Protein AF-A0A2S6CKB8-F1 (afdb_monomer)

Foldseek 3Di:
DPQDALCVVVDDDDADDDDDDQPLFQDPPDPLSLLLDDDDPSNVVVLCVQQVKDKDWDAPVNCVSQVHDLVFFAADDVVVVDDPRTGIKIFPLNNQSNVLVVCVVCVQVCCCQPCCVPDNNDDDPSVSSVVSSVSSVSNVVSVNVPGSHIWTWGDDPPDPDTHTDSDGDDDDDPVVVVVVVVVVVCVVPVVVVVVVVPPDDDVVDPDDDDDDPPGPAAFLVQADDWDPDPVTDDDDDDDDPPQNPGGHHDDPPDPPDDPDDDPDDD

Structure (mmCIF, N/CA/C/O backbone):
data_AF-A0A2S6CKB8-F1
#
_entry.id   AF-A0A2S6CKB8-F1
#
loop_
_atom_site.group_PDB
_atom_site.id
_atom_site.type_symbol
_atom_site.label_atom_id
_atom_site.label_alt_id
_atom_site.label_comp_id
_atom_site.label_asym_id
_atom_site.label_entity_id
_atom_site.label_seq_id
_atom_site.pdbx_PDB_ins_code
_atom_site.Cartn_x
_atom_site.Cartn_y
_atom_site.Cartn_z
_atom_site.occupancy
_atom_site.B_iso_or_equiv
_atom_site.auth_seq_id
_atom_site.auth_comp_id
_atom_site.auth_asym_id
_atom_site.auth_atom_id
_atom_site.pdbx_PDB_model_num
ATOM 1 N N . MET A 1 1 ? -20.235 15.621 6.128 1.00 38.00 1 MET A N 1
ATOM 2 C CA . MET A 1 1 ? -19.257 15.574 7.239 1.00 38.00 1 MET A CA 1
ATOM 3 C C . MET A 1 1 ? -17.945 15.060 6.680 1.00 38.00 1 MET A C 1
ATOM 5 O O . MET A 1 1 ? -17.973 14.051 5.987 1.00 38.00 1 MET A O 1
ATOM 9 N N . THR A 1 2 ? -16.828 15.743 6.917 1.00 42.50 2 THR A N 1
ATOM 10 C CA . THR A 1 2 ? -15.494 15.245 6.544 1.00 42.50 2 THR A CA 1
ATOM 11 C C . THR A 1 2 ? -15.165 14.047 7.427 1.00 42.50 2 THR A C 1
ATOM 13 O O . THR A 1 2 ? -15.157 14.175 8.650 1.00 42.50 2 THR A O 1
ATOM 16 N N . LYS A 1 3 ? -14.942 12.876 6.829 1.00 51.91 3 LYS A N 1
ATOM 17 C CA . LYS A 1 3 ? -14.621 11.663 7.581 1.00 51.91 3 LYS A CA 1
ATOM 18 C C . LYS A 1 3 ? -13.168 11.745 8.056 1.00 51.91 3 LYS A C 1
ATOM 20 O O . LYS A 1 3 ? -12.251 11.665 7.248 1.00 51.91 3 LYS A O 1
ATOM 25 N N . THR A 1 4 ? -12.958 11.952 9.353 1.00 61.62 4 THR A N 1
ATOM 26 C CA . THR A 1 4 ? -11.628 11.913 9.970 1.00 61.62 4 THR A CA 1
ATOM 27 C C . THR A 1 4 ? -11.276 10.485 10.360 1.00 61.62 4 THR A C 1
ATOM 29 O O . THR A 1 4 ? -11.934 9.885 11.215 1.00 61.62 4 THR A O 1
ATOM 32 N N . ALA A 1 5 ? -10.214 9.960 9.745 1.00 72.12 5 ALA A N 1
ATOM 33 C CA . ALA A 1 5 ? -9.604 8.692 10.116 1.00 72.12 5 ALA A CA 1
ATOM 34 C C . ALA A 1 5 ? -9.328 8.671 11.638 1.00 72.12 5 ALA A C 1
ATOM 36 O O . ALA A 1 5 ? -8.708 9.611 12.141 1.00 72.12 5 ALA A O 1
ATOM 37 N N . PRO A 1 6 ? -9.777 7.659 12.411 1.00 74.94 6 PRO A N 1
ATOM 38 C CA . PRO A 1 6 ? -9.788 7.754 13.875 1.00 74.94 6 PRO A CA 1
ATOM 39 C C . PRO A 1 6 ? -8.428 7.996 14.544 1.00 74.94 6 PRO A C 1
ATOM 41 O O . PRO A 1 6 ? -8.391 8.492 15.670 1.00 74.94 6 PRO A O 1
ATOM 44 N N . LEU A 1 7 ? -7.328 7.663 13.863 1.00 78.06 7 LEU A N 1
ATOM 45 C CA . LEU A 1 7 ? -5.955 7.884 14.320 1.00 78.06 7 LEU A CA 1
ATOM 46 C C . LEU A 1 7 ? -5.436 9.306 14.103 1.00 78.06 7 LEU A C 1
ATOM 48 O O . LEU A 1 7 ? -4.566 9.727 14.861 1.00 78.06 7 LEU A O 1
ATOM 52 N N . SER A 1 8 ? -5.961 10.072 13.139 1.00 72.12 8 SER A N 1
ATOM 53 C CA . SER A 1 8 ? -5.430 11.410 12.821 1.00 72.12 8 SER A CA 1
ATOM 54 C C . SER A 1 8 ? -5.591 12.418 13.969 1.00 72.12 8 SER A C 1
ATOM 56 O O . SER A 1 8 ? -5.048 13.514 13.907 1.00 72.12 8 SER A O 1
ATOM 58 N N . THR A 1 9 ? -6.353 12.059 15.008 1.00 73.50 9 THR A N 1
ATOM 59 C CA . THR A 1 9 ? -6.552 12.826 16.247 1.00 73.50 9 THR A CA 1
ATOM 60 C C . THR A 1 9 ? -5.919 12.168 17.482 1.00 73.50 9 THR A C 1
ATOM 62 O O . THR A 1 9 ? -6.131 12.651 18.590 1.00 73.50 9 THR A O 1
ATOM 65 N N . LYS A 1 10 ? -5.218 11.035 17.330 1.00 74.94 10 LYS A N 1
ATOM 66 C CA . LYS A 1 10 ? -4.649 10.234 18.436 1.00 74.94 10 LYS A CA 1
ATOM 67 C C . LYS A 1 10 ? -3.123 10.152 18.435 1.00 74.94 10 LYS A C 1
ATOM 69 O O . LYS A 1 10 ? -2.548 9.830 19.468 1.00 74.94 10 LYS A O 1
ATOM 74 N N . ILE A 1 11 ? -2.484 10.405 17.296 1.00 83.31 11 ILE A N 1
ATOM 75 C CA . ILE A 1 11 ? -1.028 10.355 17.132 1.00 83.31 11 ILE A CA 1
ATOM 76 C C . ILE A 1 11 ? -0.516 11.656 16.507 1.00 83.31 11 ILE A C 1
ATOM 78 O O . ILE A 1 11 ? -1.116 12.176 15.568 1.00 83.31 11 ILE A O 1
ATOM 82 N N . ASP A 1 12 ? 0.601 12.169 17.030 1.00 85.81 12 ASP A N 1
ATOM 83 C CA . ASP A 1 12 ? 1.328 13.315 16.467 1.00 85.81 12 ASP A CA 1
ATOM 84 C C . ASP A 1 12 ? 2.077 12.873 15.198 1.00 85.81 12 ASP A C 1
ATOM 86 O O . ASP A 1 12 ? 3.206 12.379 15.247 1.00 85.81 12 ASP A O 1
ATOM 90 N N . LEU A 1 13 ? 1.398 12.963 14.053 1.00 87.31 13 LEU A N 1
ATOM 91 C CA . LEU A 1 13 ? 1.947 12.564 12.761 1.00 87.31 13 LEU A CA 1
ATOM 92 C C . LEU A 1 13 ? 2.890 13.632 12.210 1.00 87.31 13 LEU A C 1
ATOM 94 O O . LEU A 1 13 ? 2.475 14.729 11.835 1.00 87.31 13 LEU A O 1
ATOM 98 N N . ARG A 1 14 ? 4.167 13.266 12.093 1.00 89.31 14 ARG A N 1
ATOM 99 C CA . ARG A 1 14 ? 5.202 14.095 11.472 1.00 89.31 14 ARG A CA 1
ATOM 100 C C . ARG A 1 14 ? 5.321 13.769 9.990 1.00 89.31 14 ARG A C 1
ATOM 102 O O . ARG A 1 14 ? 5.647 12.642 9.623 1.00 89.31 14 ARG A O 1
ATOM 109 N N . TYR A 1 15 ? 5.109 14.776 9.154 1.00 88.12 15 TYR A N 1
ATOM 110 C CA . TYR A 1 15 ? 5.240 14.677 7.704 1.00 88.12 15 TYR A CA 1
ATOM 111 C C . TYR A 1 15 ? 6.629 15.154 7.282 1.00 88.12 15 TYR A C 1
ATOM 113 O O . TYR A 1 15 ? 7.071 16.223 7.698 1.00 88.12 15 TYR A O 1
ATOM 121 N N . ASN A 1 16 ? 7.309 14.370 6.447 1.00 88.25 16 ASN A N 1
ATOM 122 C CA . ASN A 1 16 ? 8.622 14.705 5.904 1.00 88.25 16 ASN A CA 1
ATOM 123 C C . ASN A 1 16 ? 8.577 14.616 4.379 1.00 88.25 16 ASN A C 1
ATOM 125 O O . ASN A 1 16 ? 8.130 13.608 3.832 1.00 88.25 16 ASN A O 1
ATOM 129 N N . THR A 1 17 ? 9.094 15.630 3.689 1.00 90.50 17 THR A N 1
ATOM 130 C CA . THR A 1 17 ? 9.326 15.543 2.244 1.00 90.50 17 THR A CA 1
ATOM 131 C C . THR A 1 17 ? 10.526 14.637 1.993 1.00 90.50 17 THR A C 1
ATOM 133 O O . THR A 1 17 ? 11.639 14.964 2.403 1.00 90.50 17 THR A O 1
ATOM 136 N N . ARG A 1 18 ? 10.318 13.516 1.297 1.00 85.06 18 ARG A N 1
ATOM 137 C CA . ARG A 1 18 ? 11.395 12.621 0.849 1.00 85.06 18 ARG A CA 1
ATOM 138 C C . ARG A 1 18 ? 11.429 12.532 -0.671 1.00 85.06 18 ARG A C 1
ATOM 140 O O . ARG A 1 18 ? 10.385 12.579 -1.316 1.00 85.06 18 ARG A O 1
ATOM 147 N N . LYS A 1 19 ? 12.625 12.370 -1.238 1.00 84.31 19 LYS A N 1
ATOM 148 C CA . LYS A 1 19 ? 12.760 11.889 -2.617 1.00 84.31 19 LYS A CA 1
ATOM 149 C C . LYS A 1 19 ? 12.455 10.393 -2.625 1.00 84.31 19 LYS A C 1
ATOM 151 O O . LYS A 1 19 ? 12.892 9.679 -1.727 1.00 84.31 19 LYS A O 1
ATOM 156 N N . ILE A 1 20 ? 11.687 9.961 -3.615 1.00 82.19 20 ILE A N 1
ATOM 157 C CA . ILE A 1 20 ? 11.381 8.555 -3.871 1.00 82.19 20 ILE A CA 1
ATOM 158 C C . ILE A 1 20 ? 12.341 8.121 -4.981 1.00 82.19 20 ILE A C 1
ATOM 160 O O . ILE A 1 20 ? 12.301 8.683 -6.076 1.00 82.19 20 ILE A O 1
ATOM 164 N N . TYR A 1 21 ? 13.240 7.188 -4.679 1.00 78.25 21 TYR A N 1
ATOM 165 C CA . TYR A 1 21 ? 14.246 6.697 -5.621 1.00 78.25 21 TYR A CA 1
ATOM 166 C C . TYR A 1 21 ? 13.715 5.431 -6.292 1.00 78.25 21 TYR A C 1
ATOM 168 O O . TYR A 1 21 ? 13.465 4.435 -5.618 1.00 78.25 21 TYR A O 1
ATOM 176 N N . LEU A 1 22 ? 13.485 5.503 -7.606 1.00 70.81 22 LEU A N 1
ATOM 177 C CA . LEU A 1 22 ? 12.745 4.491 -8.379 1.00 70.81 22 LEU A CA 1
ATOM 178 C C . LEU A 1 22 ? 13.541 3.932 -9.565 1.00 70.81 22 LEU A C 1
ATOM 180 O O . LEU A 1 22 ? 12.965 3.369 -10.492 1.00 70.81 22 LEU A O 1
ATOM 184 N N . GLU A 1 23 ? 14.864 4.091 -9.544 1.00 73.38 23 GLU A N 1
ATOM 185 C CA . GLU A 1 23 ? 15.737 3.530 -10.574 1.00 73.38 23 GLU A CA 1
ATOM 186 C C . GLU A 1 23 ? 15.551 2.006 -10.658 1.00 73.38 23 GLU A C 1
ATOM 188 O O . GLU A 1 23 ? 15.561 1.304 -9.640 1.00 73.38 23 GLU A O 1
ATOM 193 N N . THR A 1 24 ? 15.398 1.490 -11.882 1.00 66.31 24 THR A N 1
ATOM 194 C CA . THR A 1 24 ? 15.175 0.058 -12.155 1.00 66.31 24 THR A CA 1
ATOM 195 C C . THR A 1 24 ? 16.291 -0.828 -11.600 1.00 66.31 24 THR A C 1
ATOM 197 O O . THR A 1 24 ? 16.038 -1.963 -11.203 1.00 66.31 24 THR A O 1
ATOM 200 N N . LEU A 1 25 ? 17.521 -0.310 -11.561 1.00 66.50 25 LEU A N 1
ATOM 201 C CA . LEU A 1 25 ? 18.682 -0.992 -11.001 1.00 66.50 25 LEU A CA 1
ATOM 202 C C . LEU A 1 25 ? 18.933 -0.475 -9.582 1.00 66.50 25 LEU A C 1
ATOM 204 O O . LEU A 1 25 ? 19.134 0.720 -9.361 1.00 66.50 25 LEU A O 1
ATOM 208 N N . ALA A 1 26 ? 18.900 -1.386 -8.611 1.00 64.06 26 ALA A N 1
ATOM 209 C CA . ALA A 1 26 ? 19.064 -1.050 -7.205 1.00 64.06 26 ALA A CA 1
ATOM 210 C C . ALA A 1 26 ? 20.535 -0.726 -6.883 1.00 64.06 26 ALA A C 1
ATOM 212 O O . ALA A 1 26 ? 21.420 -1.557 -7.072 1.00 64.06 26 ALA A O 1
ATOM 213 N N . ASN A 1 27 ? 20.785 0.475 -6.360 1.00 69.44 27 ASN A N 1
ATOM 214 C CA . ASN A 1 27 ? 22.106 0.943 -5.933 1.00 69.44 27 ASN A CA 1
ATOM 215 C C . ASN A 1 27 ? 22.229 0.815 -4.404 1.00 69.44 27 ASN A C 1
ATOM 217 O O . ASN A 1 27 ? 21.308 1.192 -3.684 1.00 69.44 27 ASN A O 1
ATOM 221 N N . LYS A 1 28 ? 23.367 0.329 -3.889 1.00 73.69 28 LYS A N 1
ATOM 222 C CA . LYS A 1 28 ? 23.610 0.146 -2.439 1.00 73.69 28 LYS A CA 1
ATOM 223 C C . LYS A 1 28 ? 23.577 1.441 -1.616 1.00 73.69 28 LYS A C 1
ATOM 225 O O . LYS A 1 28 ? 23.408 1.387 -0.404 1.00 73.69 28 LYS A O 1
ATOM 230 N N . SER A 1 29 ? 23.757 2.585 -2.270 1.00 75.31 29 SER A N 1
ATOM 231 C CA . SER A 1 29 ? 23.668 3.933 -1.690 1.00 75.31 29 SER A CA 1
ATOM 232 C C . SER A 1 29 ? 22.222 4.384 -1.453 1.00 75.31 29 SER A C 1
ATOM 234 O O . SER A 1 29 ? 21.996 5.421 -0.832 1.00 75.31 29 SER A O 1
ATOM 236 N N . ASP A 1 30 ? 21.244 3.645 -1.976 1.00 79.81 30 ASP A N 1
ATOM 237 C CA . ASP A 1 30 ? 19.827 3.922 -1.793 1.00 79.81 30 ASP A CA 1
ATOM 238 C C . ASP A 1 30 ? 19.355 3.416 -0.413 1.00 79.81 30 ASP A C 1
ATOM 240 O O . ASP A 1 30 ? 19.537 2.233 -0.106 1.00 79.81 30 ASP A O 1
ATOM 244 N N . PRO A 1 31 ? 18.730 4.262 0.429 1.00 82.75 31 PRO A N 1
ATOM 245 C CA . PRO A 1 31 ? 18.267 3.853 1.758 1.00 82.75 31 PRO A CA 1
ATOM 246 C C . PRO A 1 31 ? 17.215 2.734 1.725 1.00 82.75 31 PRO A C 1
ATOM 248 O O . PRO A 1 31 ? 17.062 2.010 2.708 1.00 82.75 31 PRO A O 1
ATOM 251 N N . ASP A 1 32 ? 16.502 2.572 0.610 1.00 87.62 32 ASP A N 1
ATOM 252 C CA . ASP A 1 32 ? 15.470 1.558 0.409 1.00 87.62 32 ASP A CA 1
ATOM 253 C C . ASP A 1 32 ? 16.007 0.311 -0.357 1.00 87.62 32 ASP A C 1
ATOM 255 O O . ASP A 1 32 ? 15.246 -0.605 -0.671 1.00 87.62 32 ASP A O 1
ATOM 259 N N . TYR A 1 33 ? 17.329 0.204 -0.605 1.00 85.75 33 TYR A N 1
ATOM 260 C CA . TYR A 1 33 ? 17.987 -0.920 -1.312 1.00 85.75 33 TYR A CA 1
ATOM 261 C C . TYR A 1 33 ? 17.611 -2.318 -0.785 1.00 85.75 33 TYR A C 1
ATOM 263 O O . TYR A 1 33 ? 17.416 -3.242 -1.575 1.00 85.75 33 TYR A O 1
ATOM 271 N N . ILE A 1 34 ? 17.459 -2.475 0.537 1.00 90.50 34 ILE A N 1
ATOM 272 C CA . ILE A 1 34 ? 17.097 -3.748 1.192 1.00 90.50 34 ILE A CA 1
ATOM 273 C C . ILE A 1 34 ? 15.796 -4.354 0.635 1.00 90.50 34 ILE A C 1
ATOM 275 O O . ILE A 1 34 ? 15.697 -5.570 0.525 1.00 90.50 34 ILE A O 1
ATOM 279 N N . TYR A 1 35 ? 14.830 -3.534 0.208 1.00 90.75 35 TYR A N 1
ATOM 280 C CA . TYR A 1 35 ? 13.534 -4.000 -0.305 1.00 90.75 35 TYR A CA 1
ATOM 281 C C . TYR A 1 35 ? 13.567 -4.422 -1.784 1.00 90.75 35 TYR A C 1
ATOM 283 O O . TYR A 1 35 ? 12.589 -4.992 -2.266 1.00 90.75 35 TYR A O 1
ATOM 291 N N . ARG A 1 36 ? 14.686 -4.176 -2.487 1.00 84.44 36 ARG A N 1
ATOM 292 C CA . ARG A 1 36 ? 14.926 -4.560 -3.893 1.00 84.44 36 ARG A CA 1
ATOM 293 C C . ARG A 1 36 ? 15.984 -5.664 -4.062 1.00 84.44 36 ARG A C 1
ATOM 295 O O . ARG A 1 36 ? 16.340 -5.997 -5.191 1.00 84.44 36 ARG A O 1
ATOM 302 N N . LYS A 1 37 ? 16.496 -6.224 -2.960 1.00 82.88 37 LYS A N 1
ATOM 303 C CA . LYS A 1 37 ? 17.309 -7.452 -2.965 1.00 82.88 37 LYS A CA 1
ATOM 304 C C . LYS A 1 37 ? 16.425 -8.675 -3.256 1.00 82.88 37 LYS A C 1
ATOM 306 O O . LYS A 1 37 ? 15.238 -8.681 -2.932 1.00 82.88 37 LYS A O 1
ATOM 311 N N . SER A 1 38 ? 17.039 -9.732 -3.785 1.00 78.19 38 SER A N 1
ATOM 312 C CA . SER A 1 38 ? 16.445 -11.070 -3.799 1.00 78.19 38 SER A CA 1
ATOM 313 C C . SER A 1 38 ? 16.176 -11.573 -2.375 1.00 78.19 38 SER A C 1
ATOM 315 O O . SER A 1 38 ? 16.786 -11.117 -1.407 1.00 78.19 38 SER A O 1
ATOM 317 N N . ASN A 1 39 ? 15.227 -12.500 -2.238 1.00 78.62 39 ASN A N 1
ATOM 318 C CA . ASN A 1 39 ? 14.734 -12.947 -0.936 1.00 78.62 39 ASN A CA 1
ATOM 319 C C . ASN A 1 39 ? 15.830 -13.638 -0.096 1.00 78.62 39 ASN A C 1
ATOM 321 O O . ASN A 1 39 ? 16.264 -14.741 -0.424 1.00 78.62 39 ASN A O 1
ATOM 325 N N . ASP A 1 40 ? 16.189 -13.030 1.035 1.00 87.75 40 ASP A N 1
ATOM 326 C CA . ASP A 1 40 ? 16.995 -13.623 2.107 1.00 87.75 40 ASP A CA 1
ATOM 327 C C . ASP A 1 40 ? 16.389 -13.315 3.495 1.00 87.75 40 ASP A C 1
ATOM 329 O O . ASP A 1 40 ? 15.322 -12.703 3.603 1.00 87.75 40 ASP A O 1
ATOM 333 N N . GLU A 1 41 ? 17.041 -13.766 4.571 1.00 93.19 41 GLU A N 1
ATOM 334 C CA . GLU A 1 41 ? 16.557 -13.580 5.947 1.00 93.19 41 GLU A CA 1
ATOM 335 C C . GLU A 1 41 ? 16.526 -12.099 6.384 1.00 93.19 41 GLU A C 1
ATOM 337 O O . GLU A 1 41 ? 15.649 -11.699 7.154 1.00 93.19 41 GLU A O 1
ATOM 342 N N . GLU A 1 42 ? 17.440 -11.260 5.885 1.00 93.56 42 GLU A N 1
ATOM 343 C CA . GLU A 1 42 ? 17.453 -9.821 6.180 1.00 93.56 42 GLU A CA 1
ATOM 344 C C . GLU A 1 42 ? 16.294 -9.115 5.472 1.00 93.56 42 GLU A C 1
ATOM 346 O O . GLU A 1 42 ? 15.597 -8.299 6.077 1.00 93.56 42 GLU A O 1
ATOM 351 N N . VAL A 1 43 ? 16.059 -9.464 4.202 1.00 92.25 43 VAL A N 1
ATOM 352 C CA . VAL A 1 43 ? 14.939 -8.957 3.397 1.00 92.25 43 VAL A CA 1
ATOM 353 C C . VAL A 1 43 ? 13.609 -9.364 4.027 1.00 92.25 43 VAL A C 1
ATOM 355 O O . VAL A 1 43 ? 12.726 -8.522 4.178 1.00 92.25 43 VAL A O 1
ATOM 358 N N . ALA A 1 44 ? 13.472 -10.620 4.463 1.00 93.56 44 ALA A N 1
ATOM 359 C CA . ALA A 1 44 ? 12.273 -11.099 5.148 1.00 93.56 44 ALA A CA 1
ATOM 360 C C . ALA A 1 44 ? 11.981 -10.299 6.431 1.00 93.56 44 ALA A C 1
ATOM 362 O O . ALA A 1 44 ? 10.863 -9.815 6.599 1.00 93.56 44 ALA A O 1
ATOM 363 N N . LYS A 1 45 ? 12.989 -10.074 7.287 1.00 95.94 45 LYS A N 1
ATOM 364 C CA . LYS A 1 45 ? 12.854 -9.263 8.514 1.00 95.94 45 LYS A CA 1
ATOM 365 C C . LYS A 1 45 ? 12.545 -7.791 8.227 1.00 95.94 45 LYS A C 1
ATOM 367 O O . LYS A 1 45 ? 11.765 -7.172 8.952 1.00 95.94 45 LYS A O 1
ATOM 372 N N . ALA A 1 46 ? 13.136 -7.218 7.176 1.00 95.75 46 ALA A N 1
ATOM 373 C CA . ALA A 1 46 ? 12.853 -5.847 6.757 1.00 95.75 46 ALA A CA 1
ATOM 374 C C . ALA A 1 46 ? 11.388 -5.689 6.317 1.00 95.75 46 ALA A C 1
ATOM 376 O O . ALA A 1 46 ? 10.722 -4.737 6.727 1.00 95.75 46 ALA A O 1
ATOM 377 N N . TRP A 1 47 ? 10.864 -6.643 5.543 1.00 96.00 47 TRP A N 1
ATOM 378 C CA . TRP A 1 47 ? 9.454 -6.670 5.159 1.00 96.00 47 TRP A CA 1
ATOM 379 C C . TRP A 1 47 ? 8.526 -6.915 6.354 1.00 96.00 47 TRP A C 1
ATOM 381 O O . TRP A 1 47 ? 7.597 -6.132 6.542 1.00 96.00 47 TRP A O 1
ATOM 391 N N . GLU A 1 48 ? 8.809 -7.903 7.211 1.00 95.56 48 GLU A N 1
ATOM 392 C CA . GLU A 1 48 ? 8.041 -8.193 8.438 1.00 95.56 48 GLU A CA 1
ATOM 393 C C . GLU A 1 48 ? 7.883 -6.945 9.323 1.00 95.56 48 GLU A C 1
ATOM 395 O O . GLU A 1 48 ? 6.790 -6.643 9.810 1.00 95.56 48 GLU A O 1
ATOM 400 N N . ARG A 1 49 ? 8.957 -6.157 9.474 1.00 96.00 49 ARG A N 1
ATOM 401 C CA . ARG A 1 49 ? 8.950 -4.914 10.259 1.00 96.00 49 ARG A CA 1
ATOM 402 C C . ARG A 1 49 ? 7.953 -3.869 9.744 1.00 96.00 49 ARG A C 1
ATOM 404 O O . ARG A 1 49 ? 7.500 -3.044 10.546 1.00 96.00 49 ARG A O 1
ATOM 411 N N . LEU A 1 50 ? 7.648 -3.875 8.446 1.00 96.00 50 LEU A N 1
ATOM 412 C CA . LEU A 1 50 ? 6.685 -2.978 7.798 1.00 96.00 50 LEU A CA 1
ATOM 413 C C . LEU A 1 50 ? 5.278 -3.580 7.686 1.00 96.00 50 LEU A C 1
ATOM 415 O O . LEU A 1 50 ? 4.309 -2.826 7.610 1.00 96.00 50 LEU A O 1
ATOM 419 N N . SER A 1 51 ? 5.172 -4.908 7.637 1.00 96.12 51 SER A N 1
ATOM 420 C CA . SER A 1 51 ? 3.956 -5.628 7.254 1.00 96.12 51 SER A CA 1
ATOM 421 C C . SER A 1 51 ? 3.217 -6.298 8.414 1.00 96.12 51 SER A C 1
ATOM 423 O O . SER A 1 51 ? 2.040 -6.608 8.262 1.00 96.12 51 SER A O 1
ATOM 425 N N . SER A 1 52 ? 3.852 -6.519 9.569 1.00 94.88 52 SER A N 1
ATOM 426 C CA . SER A 1 52 ? 3.225 -7.201 10.710 1.00 94.88 52 SER A CA 1
ATOM 427 C C . SER A 1 52 ? 2.187 -6.303 11.419 1.00 94.88 52 SER A C 1
ATOM 429 O O . SER A 1 52 ? 2.562 -5.280 12.006 1.00 94.88 52 SER A O 1
ATOM 431 N N . PRO A 1 53 ? 0.874 -6.624 11.371 1.00 90.50 53 PRO A N 1
ATOM 432 C CA . PRO A 1 53 ? -0.171 -5.751 11.894 1.00 90.50 53 PRO A CA 1
ATOM 433 C C . PRO A 1 53 ? -0.343 -5.902 13.409 1.00 90.50 53 PR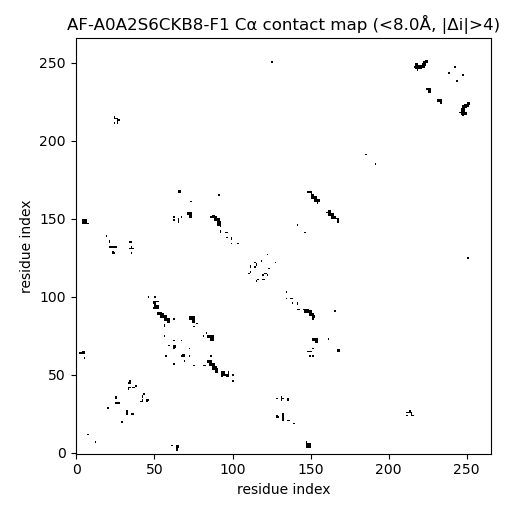O A C 1
ATOM 435 O O . PRO A 1 53 ? -0.594 -6.987 13.927 1.00 90.50 53 PRO A O 1
ATOM 438 N N . ALA A 1 54 ? -0.302 -4.778 14.124 1.00 93.12 54 ALA A N 1
ATOM 439 C CA . ALA A 1 54 ? -0.695 -4.720 15.528 1.00 93.12 54 ALA A CA 1
ATOM 440 C C . ALA A 1 54 ? -2.219 -4.559 15.689 1.00 93.12 54 ALA A C 1
ATOM 442 O O . ALA A 1 54 ? -2.883 -3.907 14.875 1.00 93.12 54 ALA A O 1
ATOM 443 N N . VAL A 1 55 ? -2.752 -5.085 16.794 1.00 94.69 55 VAL A N 1
ATOM 444 C CA . VAL A 1 55 ? -4.091 -4.763 17.313 1.00 94.69 55 VAL A CA 1
ATOM 445 C C . VAL A 1 55 ? -3.984 -3.766 18.467 1.00 94.69 55 VAL A C 1
ATOM 447 O O . VAL A 1 55 ? -3.041 -3.822 19.257 1.00 94.69 55 VAL A O 1
ATOM 450 N N . PHE A 1 56 ? -4.947 -2.856 18.582 1.00 95.06 56 PHE A N 1
ATOM 451 C CA . PHE A 1 56 ? -4.992 -1.841 19.640 1.00 95.06 56 PHE A CA 1
ATOM 452 C C . PHE A 1 56 ? -6.438 -1.501 20.043 1.00 95.06 56 PHE A C 1
ATOM 454 O O . PHE A 1 56 ? -7.364 -1.721 19.252 1.00 95.06 56 PHE A O 1
ATOM 461 N N . PRO A 1 57 ? -6.661 -0.956 21.257 1.00 95.88 57 PRO A N 1
ATOM 462 C CA . PRO A 1 57 ? -7.991 -0.574 21.705 1.00 95.88 57 PRO A CA 1
ATOM 463 C C . PRO A 1 57 ? -8.501 0.651 20.950 1.00 95.88 57 PRO A C 1
ATOM 465 O O . PRO A 1 57 ? -7.835 1.690 20.862 1.00 95.88 57 PRO A O 1
ATOM 468 N N . ILE A 1 58 ? -9.738 0.562 20.474 1.00 94.81 58 ILE A N 1
ATOM 469 C CA . ILE A 1 58 ? -10.486 1.698 19.939 1.00 94.81 58 ILE A CA 1
ATOM 470 C C . ILE A 1 58 ? -11.817 1.864 20.669 1.00 94.81 58 ILE A C 1
ATOM 472 O O . ILE A 1 58 ? -12.443 0.898 21.089 1.00 94.81 58 ILE A O 1
ATOM 476 N N . SER A 1 59 ? -12.265 3.103 20.825 1.00 94.94 59 SER A N 1
ATOM 477 C CA . SER A 1 59 ? -13.548 3.415 21.451 1.00 94.94 59 SER A CA 1
ATOM 478 C C . SER A 1 59 ? -14.714 3.137 20.502 1.00 94.94 59 SER A C 1
ATOM 480 O O . SER A 1 59 ? -14.569 3.182 19.278 1.00 94.94 59 SER A O 1
ATOM 482 N N . ARG A 1 60 ? -15.920 3.007 21.063 1.00 95.25 60 ARG A N 1
ATOM 483 C CA . ARG A 1 60 ? -17.186 3.027 20.307 1.00 95.25 60 ARG A CA 1
ATOM 484 C C . ARG A 1 60 ? -17.269 4.185 19.297 1.00 95.25 60 ARG A C 1
ATOM 486 O O . ARG A 1 60 ? -17.806 4.008 18.208 1.00 95.25 60 ARG A O 1
ATOM 493 N N . SER A 1 61 ? -16.720 5.357 19.636 1.00 92.75 61 SER A N 1
ATOM 494 C CA . SER A 1 61 ? -16.714 6.526 18.743 1.00 92.75 61 SER A CA 1
ATOM 495 C C . SER A 1 61 ? -15.804 6.343 17.524 1.00 92.75 61 SER A C 1
ATOM 497 O O . SER A 1 61 ? -16.119 6.842 16.448 1.00 92.75 61 SER A O 1
ATOM 499 N N . ASP A 1 62 ? -14.694 5.618 17.674 1.00 92.44 62 ASP A N 1
ATOM 500 C CA . ASP A 1 62 ? -13.752 5.337 16.591 1.00 92.44 62 ASP A CA 1
ATOM 501 C C . ASP A 1 62 ? -14.355 4.330 15.606 1.00 92.44 62 ASP A C 1
ATOM 503 O O . ASP A 1 62 ? -14.287 4.550 14.402 1.00 92.44 62 ASP A O 1
ATOM 507 N N . VAL A 1 63 ? -15.029 3.289 16.117 1.00 93.12 63 VAL A N 1
ATOM 508 C CA . VAL A 1 63 ? -15.784 2.309 15.312 1.00 93.12 63 VAL A CA 1
ATOM 509 C C . VAL A 1 63 ? -16.815 3.021 14.424 1.00 93.12 63 VAL A C 1
ATOM 511 O O . VAL A 1 63 ? -16.846 2.812 13.210 1.00 93.12 63 VAL A O 1
ATOM 514 N N . ILE A 1 64 ? -17.596 3.940 15.003 1.00 91.88 64 ILE A N 1
ATOM 515 C CA . ILE A 1 64 ? -18.567 4.756 14.256 1.00 91.88 64 ILE A CA 1
ATOM 516 C C . ILE A 1 64 ? -17.858 5.660 13.234 1.00 91.88 64 ILE A C 1
ATOM 518 O O . ILE A 1 64 ? -18.293 5.725 12.085 1.00 91.88 64 ILE A O 1
ATOM 522 N N . ARG A 1 65 ? -16.742 6.318 13.597 1.00 88.12 65 ARG A N 1
ATOM 523 C CA . ARG A 1 65 ? -15.964 7.152 12.654 1.00 88.12 65 ARG A CA 1
ATOM 524 C C . ARG A 1 65 ? -15.354 6.348 11.504 1.00 88.12 65 ARG A C 1
ATOM 526 O O . ARG A 1 65 ? -15.294 6.877 10.399 1.00 88.12 65 ARG A O 1
ATOM 533 N N . SER A 1 66 ? -14.992 5.079 11.700 1.00 87.69 66 SER A N 1
ATOM 534 C CA . SER A 1 66 ? -14.596 4.167 10.613 1.00 87.69 66 SER A CA 1
ATOM 535 C C . SER A 1 66 ? -15.750 3.805 9.665 1.00 87.69 66 SER A C 1
ATOM 537 O O . SER A 1 66 ? -15.495 3.294 8.573 1.00 87.69 66 SER A O 1
ATOM 539 N N . GLY A 1 67 ? -17.003 4.123 10.011 1.00 88.88 67 GLY A N 1
ATOM 540 C CA . GLY A 1 67 ? -18.200 3.774 9.238 1.00 88.88 67 GLY A CA 1
ATOM 541 C C . GLY A 1 67 ? -18.760 2.391 9.580 1.00 88.88 67 GLY A C 1
ATOM 542 O O . GLY A 1 67 ? -19.406 1.771 8.739 1.00 88.88 67 GLY A O 1
ATOM 543 N N . LYS A 1 68 ? -18.478 1.886 10.788 1.00 91.19 68 LYS A N 1
ATOM 544 C CA . LYS A 1 68 ? -18.883 0.559 11.268 1.00 91.19 68 LYS A CA 1
ATOM 545 C C . LYS A 1 68 ? -19.988 0.663 12.317 1.00 91.19 68 LYS A C 1
ATOM 547 O O . LYS A 1 68 ? -20.090 1.657 13.031 1.00 91.19 68 LYS A O 1
ATOM 552 N N . ASP A 1 69 ? -20.775 -0.400 12.453 1.00 93.50 69 ASP A N 1
ATOM 553 C CA . ASP A 1 69 ? -21.770 -0.542 13.518 1.00 93.50 69 ASP A CA 1
ATOM 554 C C . ASP A 1 69 ? -21.143 -1.241 14.746 1.00 93.50 69 ASP A C 1
ATOM 556 O O . ASP A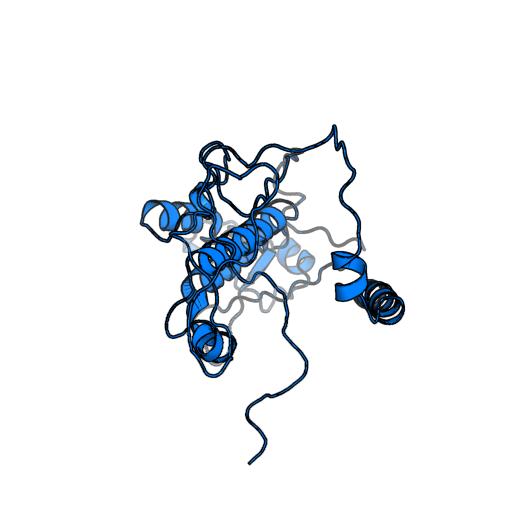 1 69 ? -20.767 -2.416 14.653 1.00 93.50 69 ASP A O 1
ATOM 560 N N . PRO A 1 70 ? -21.052 -0.571 15.914 1.00 95.31 70 PRO A N 1
ATOM 561 C CA . PRO A 1 70 ? -20.501 -1.156 17.137 1.00 95.31 70 PRO A CA 1
ATOM 562 C C . PRO A 1 70 ? -21.230 -2.391 17.677 1.00 95.31 70 PRO A C 1
ATOM 564 O O . PRO A 1 70 ? -20.712 -3.020 18.593 1.00 95.31 70 PRO A O 1
ATOM 567 N N . ARG A 1 71 ? -22.417 -2.743 17.168 1.00 95.69 71 ARG A N 1
ATOM 568 C CA . ARG A 1 71 ? -23.119 -3.986 17.541 1.00 95.69 71 ARG A CA 1
ATOM 569 C C . ARG A 1 71 ? -22.473 -5.240 16.949 1.00 95.69 71 ARG A C 1
ATOM 571 O O . ARG A 1 71 ? -22.659 -6.318 17.500 1.00 95.69 71 ARG A O 1
ATOM 578 N N . TYR A 1 72 ? -21.737 -5.102 15.844 1.00 95.56 72 TYR A N 1
ATOM 579 C CA . TYR A 1 72 ? -21.065 -6.218 15.165 1.00 95.56 72 TYR A CA 1
ATOM 580 C C . TYR A 1 72 ? -19.541 -6.199 15.329 1.00 95.56 72 TYR A C 1
ATOM 582 O O . TYR A 1 72 ? -18.882 -7.178 14.983 1.00 95.56 72 TYR A O 1
ATOM 590 N N . ALA A 1 73 ? -18.979 -5.104 15.848 1.00 96.56 73 ALA A N 1
ATOM 591 C CA . ALA A 1 73 ? -17.556 -4.995 16.134 1.00 96.56 73 ALA A CA 1
ATOM 592 C C . ALA A 1 73 ? -17.172 -5.821 17.377 1.00 96.56 73 ALA A C 1
ATOM 594 O O . ALA A 1 73 ? -17.857 -5.779 18.398 1.00 96.56 73 ALA A O 1
ATOM 595 N N . VAL A 1 74 ? -16.051 -6.541 17.310 1.00 96.94 74 VAL A N 1
ATOM 596 C CA . VAL A 1 74 ? -15.519 -7.329 18.433 1.00 96.94 74 VAL A CA 1
ATOM 597 C C . VAL A 1 74 ? -15.044 -6.401 19.552 1.00 96.94 74 VAL A C 1
ATOM 599 O O . VAL A 1 74 ? -14.111 -5.613 19.367 1.00 96.94 74 VAL A O 1
ATOM 602 N N . GLN A 1 75 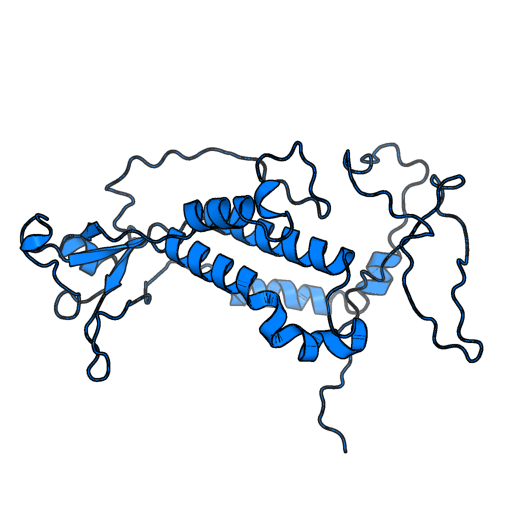? -15.671 -6.519 20.723 1.00 96.81 75 GLN A N 1
ATOM 603 C CA . GLN A 1 75 ? -15.192 -5.906 21.961 1.00 96.81 75 GLN A CA 1
ATOM 604 C C . GLN A 1 75 ? -13.908 -6.594 22.443 1.00 96.81 75 GLN A C 1
ATOM 606 O O . GLN A 1 75 ? -13.736 -7.802 22.279 1.00 96.81 75 GLN A O 1
ATOM 611 N N . ALA A 1 76 ? -13.001 -5.819 23.031 1.00 96.00 76 ALA A N 1
ATOM 612 C CA . ALA A 1 76 ? -11.770 -6.344 23.603 1.00 96.00 76 ALA A CA 1
ATOM 613 C C . ALA A 1 76 ? -12.072 -7.153 24.884 1.00 96.00 76 ALA A C 1
ATOM 615 O O . ALA A 1 76 ? -12.813 -6.661 25.738 1.00 96.00 76 ALA A O 1
ATOM 616 N N . PRO A 1 77 ? -11.508 -8.364 25.058 1.00 93.44 77 PRO A N 1
ATOM 617 C CA . PRO A 1 77 ? -11.650 -9.124 26.299 1.00 93.44 77 PRO A CA 1
ATOM 618 C C . PRO A 1 77 ? -11.044 -8.392 27.504 1.00 93.44 77 PRO A C 1
ATOM 620 O O . PRO A 1 77 ? -9.976 -7.792 27.389 1.00 93.44 77 PRO A O 1
ATOM 623 N N . GLU A 1 78 ? -11.655 -8.520 28.686 1.00 92.75 78 GLU A N 1
ATOM 624 C CA . GLU A 1 78 ? -11.170 -7.874 29.923 1.00 92.75 78 GLU A CA 1
ATOM 625 C C . GLU A 1 78 ? -9.701 -8.205 30.241 1.00 92.75 78 GLU A C 1
ATOM 627 O O . GLU A 1 78 ? -8.937 -7.342 30.672 1.00 92.75 78 GLU A O 1
ATOM 632 N N . HIS A 1 79 ? -9.269 -9.440 29.955 1.00 94.62 79 HIS A N 1
ATOM 633 C CA . HIS A 1 79 ? -7.904 -9.903 30.215 1.00 94.62 79 HIS A CA 1
ATOM 634 C C . HIS A 1 79 ? -6.825 -9.228 29.344 1.00 94.62 79 HIS A C 1
ATOM 636 O O . HIS A 1 79 ? -5.640 -9.438 29.593 1.00 94.62 79 HIS A O 1
ATOM 642 N N . PHE A 1 80 ? -7.193 -8.407 28.350 1.00 94.88 80 PHE A N 1
ATOM 643 C CA . PHE A 1 80 ? -6.236 -7.555 27.627 1.00 94.88 80 PHE A CA 1
ATOM 644 C C . PHE A 1 80 ? -5.799 -6.329 28.454 1.00 94.88 80 PHE A C 1
ATOM 646 O O . PHE A 1 80 ? -4.840 -5.656 28.080 1.00 94.88 80 PHE A O 1
ATOM 653 N N . GLY A 1 81 ? -6.488 -6.008 29.559 1.00 95.81 81 GLY A N 1
ATOM 654 C CA . GLY A 1 81 ? -6.170 -4.848 30.404 1.00 95.81 81 GLY A CA 1
ATOM 655 C C . GLY A 1 81 ? -6.416 -3.492 29.728 1.00 95.81 81 GLY A C 1
ATOM 656 O O . GLY A 1 81 ? -5.876 -2.473 30.155 1.00 95.81 81 GLY A O 1
ATOM 657 N N . TRP A 1 82 ? -7.195 -3.474 28.645 1.00 96.12 82 TRP A N 1
ATOM 658 C CA . TRP A 1 82 ? -7.566 -2.263 27.911 1.00 96.12 82 TRP A CA 1
ATOM 659 C C . TRP A 1 82 ? -8.749 -1.541 28.588 1.00 96.12 82 TRP A C 1
ATOM 661 O O . TRP A 1 82 ? -9.451 -2.149 29.397 1.00 96.12 82 TRP A O 1
ATOM 671 N N . PRO A 1 83 ? -9.002 -0.252 28.279 1.00 95.06 83 PRO A N 1
ATOM 672 C CA . PRO A 1 83 ? -10.123 0.480 28.867 1.00 95.06 83 PRO A CA 1
ATOM 673 C C . PRO A 1 83 ? -11.477 -0.218 28.631 1.00 95.06 83 PRO A C 1
ATOM 675 O O . PRO A 1 83 ? -11.675 -0.777 27.546 1.00 95.06 83 PRO A O 1
ATOM 678 N N . PRO A 1 84 ? -12.434 -0.144 29.577 1.00 93.19 84 PRO A N 1
ATOM 679 C CA . PRO A 1 84 ? -13.792 -0.654 29.377 1.00 93.19 84 PRO A CA 1
ATOM 680 C C . PRO A 1 84 ? -14.450 -0.102 28.103 1.00 93.19 84 PRO A C 1
ATOM 682 O O . PRO A 1 84 ? -14.125 0.997 27.655 1.00 93.19 84 PRO A O 1
ATOM 685 N N . ASP A 1 85 ? -15.375 -0.869 27.515 1.00 92.25 85 ASP A N 1
ATOM 686 C CA . ASP A 1 85 ? -16.041 -0.545 26.237 1.00 92.25 85 ASP A CA 1
ATOM 687 C C . ASP A 1 85 ? -15.091 -0.328 25.030 1.00 92.25 85 ASP A C 1
ATOM 689 O O . ASP A 1 85 ? -15.478 0.261 24.011 1.00 92.25 85 ASP A O 1
ATOM 693 N N . SER A 1 86 ? -13.855 -0.840 25.104 1.00 96.38 86 SER A N 1
ATOM 694 C CA . SER A 1 86 ? -12.940 -0.897 23.958 1.00 96.38 86 SER A CA 1
ATOM 695 C C . SER A 1 86 ? -13.307 -2.009 22.972 1.00 96.38 86 SER A C 1
ATOM 697 O O . SER A 1 86 ? -13.783 -3.082 23.339 1.00 96.38 86 SER A O 1
ATOM 699 N N . PHE A 1 87 ? -12.997 -1.766 21.705 1.00 97.06 87 PHE A N 1
ATOM 700 C CA . PHE A 1 87 ? -13.080 -2.706 20.594 1.00 97.06 87 PHE A CA 1
ATOM 701 C C . PHE A 1 87 ? -11.681 -2.987 20.046 1.00 97.06 87 PHE A C 1
ATOM 703 O O . PHE A 1 87 ? -10.761 -2.187 20.236 1.00 97.06 87 PHE A O 1
ATOM 710 N N . ILE A 1 88 ? -11.526 -4.112 19.352 1.00 96.62 88 ILE A N 1
ATOM 711 C CA . ILE A 1 88 ? -10.277 -4.460 18.669 1.00 96.62 88 ILE A CA 1
ATOM 712 C C . ILE A 1 88 ? -10.235 -3.740 17.313 1.00 96.62 88 ILE A C 1
ATOM 714 O O . ILE A 1 88 ? -11.155 -3.882 16.501 1.00 96.62 88 ILE A O 1
ATOM 718 N N . GLY A 1 89 ? -9.166 -2.980 17.064 1.00 95.06 89 GLY A N 1
ATOM 719 C CA . GLY A 1 89 ? -8.905 -2.324 15.781 1.00 95.06 89 GLY A CA 1
ATOM 720 C C . GLY A 1 89 ? -7.452 -2.457 15.328 1.00 95.06 89 GLY A C 1
ATOM 721 O O . GLY A 1 89 ? -6.562 -2.694 16.146 1.00 95.06 89 GLY A O 1
ATOM 722 N N . SER A 1 90 ? -7.233 -2.283 14.023 1.00 95.06 90 SER A N 1
ATOM 723 C CA . SER A 1 90 ? -5.919 -2.365 13.371 1.00 95.06 90 SER A CA 1
ATOM 724 C C . SER A 1 90 ? -5.767 -1.346 12.232 1.00 95.06 90 SER A C 1
ATOM 726 O O . SER A 1 90 ? -6.748 -0.832 11.694 1.00 95.06 90 SER A O 1
ATOM 728 N N . LEU A 1 91 ? -4.514 -1.026 11.890 1.00 93.38 91 LEU A N 1
ATOM 729 C CA . LEU A 1 91 ? -4.130 -0.022 10.886 1.00 93.38 91 LEU A CA 1
ATOM 730 C C . LEU A 1 91 ? -4.300 -0.534 9.450 1.00 93.38 91 LEU A C 1
ATOM 732 O O . LEU A 1 91 ? -3.694 -1.546 9.091 1.00 93.38 91 LEU A O 1
ATOM 736 N N . GLN A 1 92 ? -5.009 0.216 8.601 1.00 93.12 92 GLN A N 1
ATOM 737 C CA . GLN A 1 92 ? -5.111 -0.109 7.172 1.00 93.12 92 GLN A CA 1
ATOM 738 C C . GLN A 1 92 ? -3.779 0.055 6.426 1.00 93.12 92 GLN A C 1
ATOM 740 O O . GLN A 1 92 ? -3.430 -0.805 5.626 1.00 93.12 92 GLN A O 1
ATOM 745 N N . SER A 1 93 ? -2.973 1.079 6.728 1.00 94.38 93 SER A N 1
ATOM 746 C CA . SER A 1 93 ? -1.623 1.241 6.149 1.00 94.38 93 SER A CA 1
ATOM 747 C C . SER A 1 93 ? -0.730 0.009 6.327 1.00 94.38 93 SER A C 1
ATOM 749 O O . SER A 1 93 ? -0.069 -0.406 5.375 1.00 94.38 93 SER A O 1
ATOM 751 N N . ILE A 1 94 ? -0.736 -0.609 7.513 1.00 96.44 94 ILE A N 1
ATOM 752 C CA . ILE A 1 94 ? 0.047 -1.826 7.772 1.00 96.44 94 ILE A CA 1
ATOM 753 C C . ILE A 1 94 ? -0.575 -3.037 7.068 1.00 96.44 94 ILE A C 1
ATOM 755 O O . ILE A 1 94 ? 0.151 -3.842 6.492 1.00 96.44 94 ILE A O 1
ATOM 759 N N . HIS A 1 95 ? -1.908 -3.137 7.015 1.00 95.69 95 HIS A N 1
ATOM 760 C CA . HIS A 1 95 ? -2.580 -4.183 6.241 1.00 95.69 95 HIS A CA 1
ATOM 761 C C . HIS A 1 95 ? -2.289 -4.086 4.730 1.00 95.69 95 HIS A C 1
ATOM 763 O O . HIS A 1 95 ? -2.056 -5.099 4.075 1.00 95.69 95 HIS A O 1
ATOM 769 N N . ASN A 1 96 ? -2.208 -2.880 4.168 1.00 96.62 96 ASN A N 1
ATOM 770 C CA . ASN A 1 96 ? -1.845 -2.680 2.763 1.00 96.62 96 ASN A CA 1
ATOM 771 C C . ASN A 1 96 ? -0.410 -3.163 2.480 1.00 96.62 96 ASN A C 1
ATOM 773 O O . ASN A 1 96 ? -0.161 -3.794 1.451 1.00 96.62 96 ASN A O 1
ATOM 777 N N . LEU A 1 97 ? 0.523 -2.940 3.414 1.00 98.25 97 LEU A N 1
ATOM 778 C CA . LEU A 1 97 ? 1.891 -3.467 3.337 1.00 98.25 97 LEU A CA 1
ATOM 779 C C . LEU A 1 97 ? 1.946 -4.991 3.565 1.00 98.25 97 LEU A C 1
ATOM 781 O O . LEU A 1 97 ? 2.730 -5.665 2.902 1.00 98.25 97 LEU A O 1
ATOM 785 N N . HIS A 1 98 ? 1.076 -5.555 4.411 1.00 97.12 98 HIS A N 1
ATOM 786 C CA . HIS A 1 98 ? 0.870 -7.004 4.556 1.00 97.12 98 HIS A CA 1
ATOM 787 C C . HIS A 1 98 ? 0.400 -7.669 3.259 1.00 97.12 98 HIS A C 1
ATOM 789 O O . HIS A 1 98 ? 0.960 -8.688 2.847 1.00 97.12 98 HIS A O 1
ATOM 795 N N . CYS A 1 99 ? -0.581 -7.079 2.575 1.00 95.94 99 CYS A N 1
ATOM 796 C CA . CYS A 1 99 ? -1.026 -7.566 1.273 1.00 95.94 99 CYS A CA 1
ATOM 797 C C . CYS A 1 99 ? 0.088 -7.470 0.226 1.00 95.94 99 CYS A C 1
ATOM 799 O O . CYS A 1 99 ? 0.306 -8.431 -0.509 1.00 95.94 99 CYS A O 1
ATOM 801 N N . LEU A 1 100 ? 0.823 -6.353 0.177 1.00 97.31 100 LEU A N 1
ATOM 802 C CA . LEU A 1 100 ? 1.930 -6.182 -0.767 1.00 97.31 100 LEU A CA 1
ATOM 803 C C . LEU A 1 100 ? 3.057 -7.200 -0.529 1.00 97.31 100 LEU A C 1
ATOM 805 O O . LEU A 1 100 ? 3.569 -7.779 -1.486 1.00 97.31 100 LEU A O 1
ATOM 809 N N . ASP A 1 101 ? 3.403 -7.471 0.730 1.00 96.44 101 ASP A N 1
ATOM 810 C CA . ASP A 1 101 ? 4.397 -8.491 1.067 1.00 96.44 101 ASP A CA 1
ATOM 811 C C . ASP A 1 101 ? 3.906 -9.911 0.745 1.00 96.44 101 ASP A C 1
ATOM 813 O O . ASP A 1 101 ? 4.644 -10.726 0.194 1.00 96.44 101 ASP A O 1
ATOM 817 N N . THR A 1 102 ? 2.628 -10.198 0.996 1.00 95.00 102 THR A N 1
ATOM 818 C CA . THR A 1 102 ? 2.008 -11.471 0.600 1.00 95.00 102 THR A CA 1
ATOM 819 C C . THR A 1 102 ? 2.069 -11.659 -0.920 1.00 95.00 102 THR A C 1
ATOM 821 O O . THR A 1 102 ? 2.393 -12.750 -1.391 1.00 95.00 102 THR A O 1
ATOM 824 N N . LEU A 1 103 ? 1.837 -10.597 -1.702 1.00 94.25 103 LEU A N 1
ATOM 825 C CA . LEU A 1 103 ? 2.001 -10.612 -3.159 1.00 94.25 103 LEU A CA 1
ATOM 826 C C . LEU A 1 103 ? 3.467 -10.827 -3.573 1.00 94.25 103 LEU A C 1
ATOM 828 O O . LEU A 1 103 ? 3.703 -11.659 -4.448 1.00 94.25 103 LEU A O 1
ATOM 832 N N . ARG A 1 104 ? 4.449 -10.178 -2.920 1.00 92.75 104 ARG A N 1
ATOM 833 C CA . ARG A 1 104 ? 5.895 -10.435 -3.134 1.00 92.75 104 ARG A CA 1
ATOM 834 C C . ARG A 1 104 ? 6.225 -11.916 -2.976 1.00 92.75 104 ARG A C 1
ATOM 836 O O . ARG A 1 104 ? 6.875 -12.501 -3.840 1.00 92.75 104 ARG A O 1
ATOM 843 N N . GLN A 1 105 ? 5.779 -12.519 -1.875 1.00 91.06 105 GLN A N 1
ATOM 844 C CA . GLN A 1 105 ? 6.041 -13.927 -1.565 1.00 91.06 105 GLN A CA 1
ATOM 845 C C . GLN A 1 105 ? 5.390 -14.891 -2.579 1.00 91.06 105 GLN A C 1
ATOM 847 O O . GLN A 1 105 ? 5.847 -16.021 -2.722 1.00 91.06 105 GLN A O 1
ATOM 852 N N . ASN A 1 106 ? 4.367 -14.440 -3.317 1.00 90.12 106 ASN A N 1
ATOM 853 C CA . ASN A 1 106 ? 3.565 -15.246 -4.245 1.00 90.12 106 ASN A CA 1
ATOM 854 C C . ASN A 1 106 ? 3.676 -14.803 -5.723 1.00 90.12 106 ASN A C 1
ATOM 856 O O . ASN A 1 106 ? 2.837 -15.182 -6.542 1.00 90.12 106 ASN A O 1
ATOM 860 N N . LEU A 1 107 ? 4.714 -14.042 -6.105 1.00 82.75 107 LEU A N 1
ATOM 861 C CA . LEU A 1 107 ? 4.903 -13.539 -7.482 1.00 82.75 107 LEU A CA 1
ATOM 862 C C . LEU A 1 107 ? 4.891 -14.640 -8.563 1.00 82.75 107 LEU A C 1
ATOM 864 O O . LEU A 1 107 ? 4.547 -14.376 -9.715 1.00 82.75 107 LEU A O 1
ATOM 868 N N . VAL A 1 108 ? 5.245 -15.878 -8.203 1.00 80.06 108 VAL A N 1
ATOM 869 C CA . VAL A 1 108 ? 5.299 -17.025 -9.124 1.00 80.06 108 VAL A CA 1
ATOM 870 C C . VAL A 1 108 ? 3.941 -17.682 -9.402 1.00 80.06 108 VAL A C 1
ATOM 872 O O . VAL A 1 108 ? 3.817 -18.395 -10.395 1.00 80.06 108 VAL A O 1
ATOM 875 N N . THR A 1 109 ? 2.903 -17.434 -8.597 1.00 85.19 109 THR A N 1
ATOM 876 C CA . THR A 1 109 ? 1.643 -18.210 -8.629 1.00 85.19 109 THR A CA 1
ATOM 877 C C . THR A 1 109 ? 0.920 -18.166 -9.981 1.00 85.19 109 THR A C 1
ATOM 879 O O . THR A 1 109 ? 0.373 -19.174 -10.414 1.00 85.19 109 THR A O 1
ATOM 882 N N . ASN A 1 110 ? 0.976 -17.032 -10.689 1.00 86.12 110 ASN A N 1
ATOM 883 C CA . ASN A 1 110 ? 0.412 -16.883 -12.040 1.00 86.12 110 ASN A CA 1
ATOM 884 C C . ASN A 1 110 ? 1.487 -16.824 -13.142 1.00 86.12 110 ASN A C 1
ATOM 886 O O . ASN A 1 110 ? 1.170 -16.594 -14.310 1.00 86.12 110 ASN A O 1
ATOM 890 N N . TYR A 1 111 ? 2.765 -16.995 -12.791 1.00 79.75 111 TYR A N 1
ATOM 891 C CA . TYR A 1 111 ? 3.885 -16.695 -13.680 1.00 79.75 111 TYR A CA 1
ATOM 892 C C . TYR A 1 111 ? 3.873 -17.553 -14.952 1.00 79.75 111 TYR A C 1
ATOM 894 O O . TYR A 1 111 ? 3.963 -17.010 -16.050 1.00 79.75 111 TYR A O 1
ATOM 902 N N . HIS A 1 112 ? 3.688 -18.871 -14.834 1.00 77.19 112 HIS A N 1
ATOM 903 C CA . HIS A 1 112 ? 3.714 -19.764 -15.999 1.00 77.19 112 HIS A CA 1
ATOM 904 C C . HIS A 1 112 ? 2.612 -19.462 -17.024 1.00 77.19 112 HIS A C 1
ATOM 906 O O . HIS A 1 112 ? 2.855 -19.612 -18.217 1.00 77.19 112 HIS A O 1
ATOM 912 N N . TYR A 1 113 ? 1.437 -18.999 -16.584 1.00 83.06 113 TYR A N 1
ATOM 913 C CA . TYR A 1 113 ? 0.326 -18.671 -17.480 1.00 83.06 113 TYR A CA 1
ATOM 914 C C . TYR A 1 113 ? 0.627 -17.436 -18.343 1.00 83.06 113 TYR A C 1
ATOM 916 O O . TYR A 1 113 ? 0.462 -17.477 -19.557 1.00 83.06 113 TYR A O 1
ATOM 924 N N . TYR A 1 114 ? 1.112 -16.350 -17.731 1.00 80.12 114 TYR A N 1
ATOM 925 C CA . TYR A 1 114 ? 1.379 -15.092 -18.445 1.00 80.12 114 TYR A CA 1
ATOM 926 C C . TYR A 1 114 ? 2.751 -15.045 -19.128 1.00 80.12 114 TYR A C 1
ATOM 928 O O . TYR A 1 114 ? 2.911 -14.391 -20.155 1.00 80.12 114 TYR A O 1
ATOM 936 N N . TRP A 1 115 ? 3.749 -15.716 -18.552 1.00 74.56 115 TRP A N 1
ATOM 937 C CA . TRP A 1 115 ? 5.160 -15.536 -18.902 1.00 74.56 115 TRP A CA 1
ATOM 938 C C . TRP A 1 115 ? 5.878 -16.837 -19.259 1.00 74.56 115 TRP A C 1
ATOM 940 O O . TRP A 1 115 ? 6.968 -16.782 -19.827 1.00 74.56 115 TRP A O 1
ATOM 950 N N . GLY A 1 116 ? 5.278 -18.003 -18.990 1.00 69.94 116 GLY A N 1
ATOM 951 C CA . GLY A 1 116 ? 5.920 -19.303 -19.202 1.00 69.94 116 GLY A CA 1
ATOM 952 C C . GLY A 1 116 ? 6.332 -19.553 -20.651 1.00 69.94 116 GLY A C 1
ATOM 953 O O . GLY A 1 116 ? 7.410 -20.084 -20.900 1.00 69.94 116 GLY A O 1
ATOM 954 N N . PHE A 1 117 ? 5.534 -19.083 -21.613 1.00 69.50 117 PHE A N 1
ATOM 955 C CA . PHE A 1 117 ? 5.881 -19.139 -23.035 1.00 69.50 117 PHE A CA 1
ATOM 956 C C . PHE A 1 117 ? 7.051 -18.207 -23.413 1.00 69.50 117 PHE A C 1
ATOM 958 O O . PHE A 1 117 ? 7.898 -18.585 -24.216 1.00 69.50 117 PHE A O 1
ATOM 965 N N . ARG A 1 118 ? 7.130 -17.000 -22.825 1.00 67.00 118 ARG A N 1
ATOM 966 C CA . ARG A 1 118 ? 8.160 -15.988 -23.153 1.00 67.00 118 ARG A CA 1
ATOM 967 C C . ARG A 1 118 ? 9.494 -16.240 -22.438 1.00 67.00 118 ARG A C 1
ATOM 969 O O . ARG A 1 118 ? 10.541 -15.886 -22.971 1.00 67.00 118 ARG A O 1
ATOM 976 N N . PHE A 1 119 ? 9.460 -16.814 -21.234 1.00 65.25 119 PHE A N 1
ATOM 977 C CA . PHE A 1 119 ? 10.604 -16.863 -20.313 1.00 65.25 119 PHE A CA 1
ATOM 978 C C . PHE A 1 119 ? 10.828 -18.239 -19.639 1.00 65.25 119 PHE A C 1
ATOM 980 O O . PHE A 1 119 ? 11.774 -18.391 -18.870 1.00 65.25 119 PHE A O 1
ATOM 987 N N . GLY A 1 120 ? 10.011 -19.261 -19.912 1.00 71.00 120 GLY A N 1
ATOM 988 C CA . GLY A 1 120 ? 10.193 -20.616 -19.375 1.00 71.00 120 GLY A CA 1
ATOM 989 C C . GLY A 1 120 ? 9.712 -20.790 -17.928 1.00 71.00 120 GLY A C 1
ATOM 990 O O . GLY A 1 120 ? 8.709 -20.214 -17.514 1.00 71.00 120 GLY A O 1
ATOM 991 N N . PHE A 1 121 ? 10.401 -21.618 -17.137 1.00 67.50 121 PHE A N 1
ATOM 992 C CA . PHE A 1 121 ? 9.953 -21.978 -15.781 1.00 67.50 121 PHE A CA 1
ATOM 993 C C . PHE A 1 121 ? 10.325 -20.971 -14.678 1.00 67.50 121 PHE A C 1
ATOM 995 O O . PHE A 1 121 ? 9.849 -21.106 -13.555 1.00 67.50 121 PHE A O 1
ATOM 1002 N N . SER A 1 122 ? 11.131 -19.952 -14.973 1.00 66.81 122 SER A N 1
ATOM 1003 C CA . SER A 1 122 ? 11.571 -18.949 -13.995 1.00 66.81 122 SER A CA 1
ATOM 1004 C C . SER A 1 122 ? 11.776 -17.591 -14.664 1.00 66.81 122 SER A C 1
ATOM 1006 O O . SER A 1 122 ? 12.241 -17.572 -15.806 1.00 66.81 122 SER A O 1
ATOM 1008 N N . PRO A 1 123 ? 11.470 -16.463 -13.996 1.00 67.06 123 PRO A N 1
ATOM 1009 C CA . PRO A 1 123 ? 11.759 -15.143 -14.543 1.00 67.06 123 PRO A CA 1
ATOM 1010 C C . PRO A 1 123 ? 13.260 -14.990 -14.797 1.00 67.06 123 PRO A C 1
ATOM 1012 O O . PRO A 1 123 ? 14.086 -15.530 -14.064 1.00 67.06 123 PRO A O 1
ATOM 1015 N N . ASN A 1 124 ? 13.618 -14.247 -15.842 1.00 66.94 124 ASN A N 1
ATOM 1016 C CA . ASN A 1 124 ? 15.009 -13.859 -16.052 1.00 66.94 124 ASN A CA 1
ATOM 1017 C C . ASN A 1 124 ? 15.406 -12.723 -15.095 1.00 66.94 124 ASN A C 1
ATOM 1019 O O . ASN A 1 124 ? 14.548 -11.983 -14.617 1.00 66.94 124 ASN A O 1
ATOM 1023 N N . ILE A 1 125 ? 16.710 -12.535 -14.889 1.00 66.75 125 ILE A N 1
ATOM 1024 C CA . ILE A 1 125 ? 17.258 -11.548 -13.946 1.00 66.75 125 ILE A CA 1
ATOM 1025 C C . ILE A 1 125 ? 16.808 -10.098 -14.221 1.00 66.75 125 ILE A C 1
ATOM 1027 O O . ILE A 1 125 ? 16.606 -9.326 -13.287 1.00 66.75 125 ILE A O 1
ATOM 1031 N N . VAL A 1 126 ? 16.586 -9.711 -15.485 1.00 67.44 126 VAL A N 1
ATOM 1032 C CA . VAL A 1 126 ? 16.089 -8.364 -15.832 1.00 67.44 126 VAL A CA 1
ATOM 1033 C C . VAL A 1 126 ? 14.620 -8.220 -15.432 1.00 67.44 126 VAL A C 1
ATOM 1035 O O . VAL A 1 126 ? 14.227 -7.192 -14.885 1.00 67.44 126 VAL A O 1
ATOM 1038 N N . TRP A 1 127 ? 13.814 -9.260 -15.656 1.00 72.00 127 TRP A N 1
ATOM 1039 C CA . TRP A 1 127 ? 12.419 -9.307 -15.219 1.00 72.00 127 TRP A CA 1
ATOM 1040 C C . TRP A 1 127 ? 12.292 -9.374 -13.691 1.00 72.00 127 TRP A C 1
ATOM 1042 O O . TRP A 1 127 ? 11.416 -8.735 -13.122 1.00 72.00 127 TRP A O 1
ATOM 1052 N N . GLU A 1 128 ? 13.198 -10.075 -13.011 1.00 73.81 128 GLU A N 1
ATOM 1053 C CA . GLU A 1 128 ? 13.291 -10.108 -11.549 1.00 73.81 128 GLU A CA 1
ATOM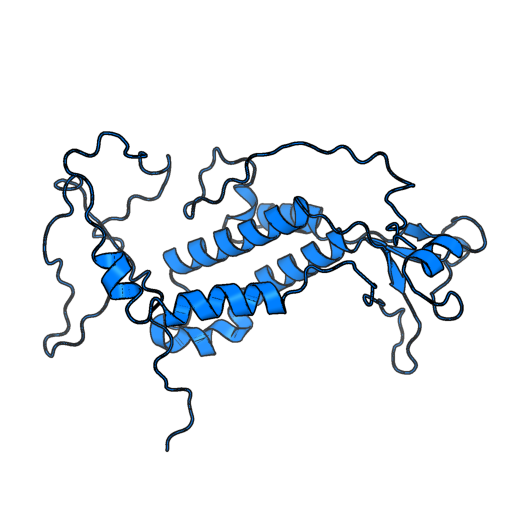 1054 C C . GLU A 1 128 ? 13.566 -8.706 -10.972 1.00 73.81 128 GLU A C 1
ATOM 1056 O O . GLU A 1 128 ? 12.779 -8.219 -10.158 1.00 73.81 128 GLU A O 1
ATOM 1061 N N . TYR A 1 129 ? 14.581 -7.988 -11.476 1.00 74.88 129 TYR A N 1
ATOM 1062 C CA . TYR A 1 129 ? 14.804 -6.578 -11.117 1.00 74.88 129 TYR A CA 1
ATOM 1063 C C . TYR A 1 129 ? 13.623 -5.668 -11.496 1.00 74.88 129 TYR A C 1
ATOM 1065 O O . TYR A 1 129 ? 13.331 -4.702 -10.785 1.00 74.88 129 TYR A O 1
ATOM 1073 N N . HIS A 1 130 ? 12.913 -5.966 -12.591 1.00 77.81 130 HIS A N 1
ATOM 1074 C CA . HIS A 1 130 ? 11.706 -5.234 -12.974 1.00 77.81 130 HIS A CA 1
ATOM 1075 C C . HIS A 1 130 ? 10.599 -5.387 -11.918 1.00 77.81 130 HIS A C 1
ATOM 1077 O O . HIS A 1 130 ? 10.061 -4.396 -11.422 1.00 77.81 130 HIS A O 1
ATOM 1083 N N . LEU A 1 131 ? 10.314 -6.626 -11.508 1.00 81.31 131 LEU A N 1
ATOM 1084 C CA . LEU A 1 131 ? 9.337 -6.935 -10.463 1.00 81.31 131 LEU A CA 1
ATOM 1085 C C . LEU A 1 131 ? 9.732 -6.323 -9.112 1.00 81.31 131 LEU A C 1
ATOM 1087 O O . LEU A 1 131 ? 8.873 -5.758 -8.436 1.00 81.31 131 LEU A O 1
ATOM 1091 N N . TYR A 1 132 ? 11.012 -6.377 -8.729 1.00 83.38 132 TYR A N 1
ATOM 1092 C CA . TYR A 1 132 ? 11.482 -5.812 -7.461 1.00 83.38 132 TYR A CA 1
ATOM 1093 C C . TYR A 1 132 ? 11.379 -4.285 -7.405 1.00 83.38 132 TYR A C 1
ATOM 1095 O O . TYR A 1 132 ? 10.924 -3.764 -6.386 1.00 83.38 132 TYR A O 1
ATOM 1103 N N . HIS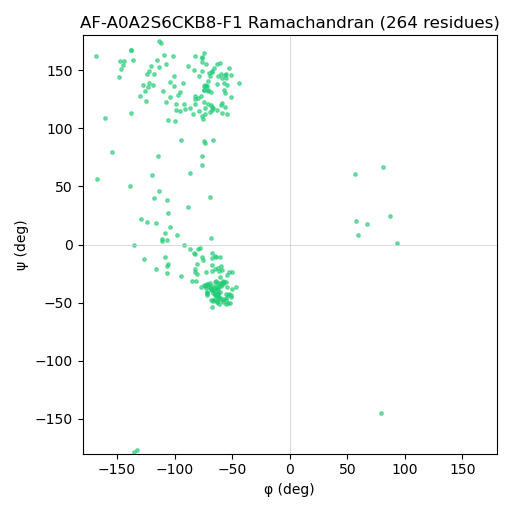 A 1 133 ? 11.710 -3.546 -8.472 1.00 85.38 133 HIS A N 1
ATOM 1104 C CA . HIS A 1 133 ? 11.491 -2.094 -8.444 1.00 85.38 133 HIS A CA 1
ATOM 1105 C C . HIS A 1 133 ? 10.001 -1.735 -8.502 1.00 85.38 133 HIS A C 1
ATOM 1107 O O . HIS A 1 133 ? 9.594 -0.799 -7.824 1.00 85.38 133 HIS A O 1
ATOM 1113 N N . CYS A 1 134 ? 9.169 -2.475 -9.243 1.00 88.88 134 CYS A N 1
ATOM 1114 C CA . CYS A 1 134 ? 7.718 -2.248 -9.272 1.00 88.88 134 CYS A CA 1
ATOM 1115 C C . CYS A 1 134 ? 7.077 -2.473 -7.895 1.00 88.88 134 CYS A C 1
ATOM 1117 O O . CYS A 1 134 ? 6.252 -1.680 -7.440 1.00 88.88 134 CYS A O 1
ATOM 1119 N N . LEU A 1 135 ? 7.495 -3.529 -7.199 1.00 92.25 135 LEU A N 1
ATOM 1120 C CA . LEU A 1 135 ? 7.089 -3.806 -5.828 1.00 92.25 135 LEU A CA 1
ATOM 1121 C C . LEU A 1 135 ? 7.529 -2.686 -4.874 1.00 92.25 135 LEU A C 1
ATOM 1123 O O . LEU A 1 135 ? 6.736 -2.220 -4.054 1.00 92.25 135 LEU A O 1
ATOM 1127 N N . ASP A 1 136 ? 8.775 -2.228 -4.997 1.00 91.56 136 ASP A N 1
ATOM 1128 C CA . ASP A 1 136 ? 9.307 -1.167 -4.148 1.00 91.56 136 ASP A CA 1
ATOM 1129 C C . ASP A 1 136 ? 8.666 0.201 -4.434 1.00 91.56 136 ASP A C 1
ATOM 1131 O O . ASP A 1 136 ? 8.338 0.924 -3.496 1.00 91.56 136 ASP A O 1
ATOM 1135 N N . MET A 1 137 ? 8.366 0.518 -5.699 1.00 91.62 137 MET A N 1
ATOM 1136 C CA . MET A 1 137 ? 7.544 1.671 -6.090 1.00 91.62 137 MET A CA 1
ATOM 1137 C C . MET A 1 137 ? 6.214 1.677 -5.334 1.00 91.62 137 MET A C 1
ATOM 1139 O O . MET A 1 137 ? 5.853 2.685 -4.722 1.00 91.62 137 MET A O 1
ATOM 1143 N N . LEU A 1 138 ? 5.498 0.548 -5.338 1.00 95.75 138 LEU A N 1
ATOM 1144 C CA . LEU A 1 138 ? 4.221 0.414 -4.638 1.00 95.75 138 LEU A CA 1
ATOM 1145 C C . LEU A 1 138 ? 4.395 0.532 -3.119 1.00 95.75 138 LEU A C 1
ATOM 1147 O O . LEU A 1 138 ? 3.648 1.277 -2.487 1.00 95.75 138 LEU A O 1
ATOM 1151 N N . ARG A 1 139 ? 5.411 -0.111 -2.531 1.00 96.12 139 ARG A N 1
ATOM 1152 C CA . ARG A 1 139 ? 5.730 0.003 -1.096 1.00 96.12 139 ARG A CA 1
ATOM 1153 C C . ARG A 1 139 ? 5.997 1.457 -0.705 1.00 96.12 139 ARG A C 1
ATOM 1155 O O . ARG A 1 139 ? 5.403 1.966 0.246 1.00 96.12 139 ARG A O 1
ATOM 1162 N N . GLN A 1 140 ? 6.846 2.149 -1.464 1.00 94.69 140 GLN A N 1
ATOM 1163 C CA . GLN A 1 140 ? 7.196 3.544 -1.221 1.00 94.69 140 GLN A CA 1
ATOM 1164 C C . GLN A 1 140 ? 5.990 4.486 -1.380 1.00 94.69 140 GLN A C 1
ATOM 1166 O O . GLN A 1 140 ? 5.887 5.441 -0.605 1.00 94.69 140 GLN A O 1
ATOM 1171 N N . GLN A 1 141 ? 5.073 4.214 -2.318 1.00 94.69 141 GLN A N 1
ATOM 1172 C CA . GLN A 1 141 ? 3.826 4.972 -2.498 1.00 94.69 141 GLN A CA 1
ATOM 1173 C C . GLN A 1 141 ? 2.801 4.708 -1.387 1.00 94.69 141 GLN A C 1
ATOM 1175 O O . GLN A 1 141 ? 2.216 5.666 -0.880 1.00 94.69 141 GLN A O 1
ATOM 1180 N N . LEU A 1 142 ? 2.626 3.453 -0.954 1.00 95.88 142 LEU A N 1
ATOM 1181 C CA . LEU A 1 142 ? 1.771 3.093 0.186 1.00 95.88 142 LEU A CA 1
ATOM 1182 C C . LEU A 1 142 ? 2.270 3.717 1.495 1.00 95.88 142 LEU A C 1
ATOM 1184 O O . LEU A 1 142 ? 1.463 4.142 2.312 1.00 95.88 142 LEU A O 1
ATOM 1188 N N . MET A 1 143 ? 3.588 3.818 1.690 1.00 94.62 143 MET A N 1
ATOM 1189 C CA . MET A 1 143 ? 4.168 4.509 2.849 1.00 94.62 143 MET A CA 1
ATOM 1190 C C . MET A 1 143 ? 4.046 6.037 2.751 1.00 94.62 143 MET A C 1
ATOM 1192 O O . MET A 1 143 ? 3.859 6.698 3.769 1.00 94.62 143 MET A O 1
ATOM 1196 N N . CYS A 1 144 ? 4.154 6.612 1.548 1.00 93.06 144 CYS A N 1
ATOM 1197 C CA . CYS A 1 144 ? 4.010 8.057 1.340 1.00 93.06 144 CYS A CA 1
ATOM 1198 C C . CYS A 1 144 ? 2.554 8.530 1.493 1.00 93.06 144 CYS A C 1
ATOM 1200 O O . CYS A 1 144 ? 2.312 9.628 1.987 1.00 93.06 144 CYS A O 1
ATOM 1202 N N . ASN A 1 145 ? 1.597 7.689 1.098 1.00 91.62 145 ASN A N 1
ATOM 1203 C CA . ASN A 1 145 ? 0.156 7.937 1.165 1.00 91.62 145 ASN A CA 1
ATOM 1204 C C . ASN A 1 145 ? -0.497 6.977 2.175 1.00 91.62 145 ASN A C 1
ATOM 1206 O O . ASN A 1 145 ? -1.490 6.317 1.872 1.00 91.62 145 ASN A O 1
ATOM 1210 N N . ALA A 1 146 ? 0.116 6.848 3.356 1.00 92.50 146 ALA A N 1
ATOM 1211 C CA . ALA A 1 146 ? -0.271 5.863 4.359 1.00 92.50 146 ALA A CA 1
ATOM 1212 C C . ALA A 1 146 ? -1.726 6.040 4.814 1.00 92.50 146 ALA A C 1
ATOM 1214 O O . ALA A 1 146 ? -2.095 7.070 5.377 1.00 92.50 146 ALA A O 1
ATOM 1215 N N . ASP A 1 147 ? -2.532 4.996 4.617 1.00 91.44 147 ASP A N 1
ATOM 1216 C CA . ASP A 1 147 ? -3.912 4.963 5.086 1.00 91.44 147 ASP A CA 1
ATOM 1217 C C . ASP A 1 147 ? -3.973 4.937 6.628 1.00 91.44 147 ASP A C 1
ATOM 1219 O O . ASP A 1 147 ? -3.483 4.016 7.295 1.00 91.44 147 ASP A O 1
ATOM 1223 N N . LEU A 1 148 ? -4.572 5.985 7.193 1.00 90.38 148 LEU A N 1
ATOM 1224 C CA . LEU A 1 148 ? -4.743 6.193 8.631 1.00 90.38 148 LEU A CA 1
ATOM 1225 C C . LEU A 1 148 ? -6.073 5.628 9.157 1.00 90.38 148 LEU A C 1
ATOM 1227 O O . LEU A 1 148 ? -6.362 5.766 10.352 1.00 90.38 148 LEU A O 1
ATOM 1231 N N . SER A 1 149 ? -6.910 5.045 8.297 1.00 90.12 149 SER A N 1
ATOM 1232 C CA . SER A 1 149 ? -8.156 4.402 8.702 1.00 90.12 149 SER A CA 1
ATOM 1233 C C . SER A 1 149 ? -7.905 3.170 9.572 1.00 90.12 149 SER A C 1
ATOM 1235 O O . SER A 1 149 ? -6.883 2.481 9.490 1.00 90.12 149 SER A O 1
ATOM 1237 N N . VAL A 1 150 ? -8.885 2.896 10.435 1.00 91.81 150 VAL A N 1
ATOM 1238 C CA . VAL A 1 150 ? -8.903 1.724 11.313 1.00 91.81 150 VAL A CA 1
ATOM 1239 C C . VAL A 1 150 ? -9.944 0.744 10.803 1.00 91.81 150 VAL A C 1
ATOM 1241 O O . VAL A 1 150 ? -11.129 1.092 10.741 1.00 91.81 150 VAL A O 1
ATOM 1244 N N . PHE A 1 151 ? -9.524 -0.483 10.501 1.00 93.44 151 PHE A N 1
ATOM 1245 C CA . PHE A 1 151 ? -10.455 -1.590 10.313 1.00 93.44 151 PHE A CA 1
ATOM 1246 C C . PHE A 1 151 ? -10.743 -2.283 11.649 1.00 93.44 151 PHE A C 1
ATOM 1248 O O . PHE A 1 151 ? -9.953 -2.234 12.593 1.00 93.44 151 PHE A O 1
ATOM 1255 N N . THR A 1 152 ? -11.916 -2.900 11.729 1.00 95.38 152 THR A N 1
ATOM 1256 C CA . THR A 1 152 ? -12.419 -3.590 12.924 1.00 95.38 152 THR A CA 1
ATOM 1257 C C . THR A 1 152 ? -12.510 -5.086 12.667 1.00 95.38 152 THR A C 1
ATOM 1259 O O . THR A 1 152 ? -12.335 -5.538 11.539 1.00 95.38 152 THR A O 1
ATOM 1262 N N . TYR A 1 153 ? -12.856 -5.856 13.691 1.00 96.38 153 TYR A N 1
ATOM 1263 C CA . TYR A 1 153 ? -13.133 -7.286 13.566 1.00 96.38 153 TYR A CA 1
ATOM 1264 C C . TYR A 1 153 ? -14.610 -7.567 13.849 1.00 96.38 153 TYR A C 1
ATOM 1266 O O . TYR A 1 153 ? -15.238 -6.815 14.593 1.00 96.38 153 TYR A O 1
ATOM 1274 N N . ASN A 1 154 ? -15.166 -8.633 13.276 1.00 96.12 154 ASN A N 1
ATOM 1275 C CA . ASN A 1 154 ? -16.525 -9.110 13.534 1.00 96.12 154 ASN A CA 1
ATOM 1276 C C . ASN A 1 154 ? -16.581 -10.641 13.663 1.00 96.12 154 ASN A C 1
ATOM 1278 O O . ASN A 1 154 ? -15.627 -11.348 13.343 1.00 96.12 154 ASN A O 1
ATOM 1282 N N . TRP A 1 155 ? -17.711 -11.152 14.149 1.00 95.50 155 TRP A N 1
ATOM 1283 C CA . TRP A 1 155 ? -18.001 -12.586 14.172 1.00 95.50 155 TRP A CA 1
ATOM 1284 C C . TRP A 1 155 ? -18.769 -12.985 12.907 1.00 95.50 155 TRP A C 1
ATOM 1286 O O . TRP A 1 155 ? -19.682 -12.275 12.475 1.00 95.50 155 TRP A O 1
ATOM 1296 N N . ARG A 1 156 ? -18.429 -14.132 12.311 1.00 92.38 156 ARG A N 1
ATOM 1297 C CA . ARG A 1 156 ? -19.115 -14.691 11.134 1.00 92.38 156 ARG A CA 1
ATOM 1298 C C . ARG A 1 156 ? -19.606 -16.097 11.461 1.00 92.38 156 ARG A C 1
ATOM 1300 O O . ARG A 1 156 ? -18.853 -16.888 12.008 1.00 92.38 156 ARG A O 1
ATOM 1307 N N . ALA A 1 157 ? -20.846 -16.417 11.093 1.00 90.62 157 ALA A N 1
ATOM 1308 C CA . ALA A 1 157 ? -21.529 -17.645 11.523 1.00 90.62 157 ALA A CA 1
ATOM 1309 C C . ALA A 1 157 ? -20.839 -18.968 11.117 1.00 90.62 157 ALA A C 1
ATOM 1311 O O . ALA A 1 157 ? -21.132 -20.004 11.702 1.00 90.62 157 ALA A O 1
ATOM 1312 N N . SER A 1 158 ? -19.939 -18.940 10.129 1.00 89.75 158 SER A N 1
ATOM 1313 C CA . SER A 1 158 ? -19.165 -20.093 9.646 1.00 89.75 158 SER A CA 1
ATOM 1314 C C . SER A 1 158 ? -17.676 -20.057 10.023 1.00 89.75 158 SER A C 1
ATOM 1316 O O . SER A 1 158 ? -16.904 -20.855 9.498 1.00 89.75 158 SER A O 1
ATOM 1318 N N . GLN A 1 159 ? -17.252 -19.131 10.889 1.00 88.44 159 GLN A N 1
ATOM 1319 C CA . GLN A 1 159 ? -15.850 -18.940 11.277 1.00 88.44 159 GLN A CA 1
ATOM 1320 C C . GLN A 1 159 ? -15.671 -19.172 12.780 1.00 88.44 159 GLN A C 1
ATOM 1322 O O . GLN A 1 159 ? -16.470 -18.705 13.587 1.00 88.44 159 GLN A O 1
ATOM 1327 N N . SER A 1 160 ? -14.606 -19.880 13.159 1.00 87.50 160 SER A N 1
ATOM 1328 C CA . SER A 1 160 ? -14.267 -20.162 14.562 1.00 87.50 160 SER A CA 1
ATOM 1329 C C . SER A 1 160 ? -13.524 -19.016 15.258 1.00 87.50 160 SER A C 1
ATOM 1331 O O . SER A 1 160 ? -13.516 -18.948 16.485 1.00 87.50 160 SER A O 1
ATOM 1333 N N . GLY A 1 161 ? -12.894 -18.125 14.488 1.00 91.19 161 GLY A N 1
ATOM 1334 C CA . GLY A 1 161 ? -12.163 -16.959 14.982 1.00 91.19 161 GLY A CA 1
ATOM 1335 C C . GLY A 1 161 ? -12.836 -15.632 14.634 1.00 91.19 161 GLY A C 1
ATOM 1336 O O . GLY A 1 161 ? -13.801 -15.573 13.868 1.00 91.19 161 GLY A O 1
ATOM 1337 N N . ILE A 1 162 ? -12.281 -14.547 15.178 1.00 93.06 162 ILE A N 1
ATOM 1338 C CA . ILE A 1 162 ? -12.632 -13.188 14.756 1.00 93.06 162 ILE A CA 1
ATOM 1339 C C . ILE A 1 162 ? -12.236 -12.986 13.290 1.00 93.06 162 ILE A C 1
ATOM 1341 O O . ILE A 1 162 ? -11.158 -13.402 12.865 1.00 93.06 162 ILE A O 1
ATOM 1345 N N . PHE A 1 163 ? -13.094 -12.333 12.514 1.00 94.31 163 PHE A N 1
ATOM 1346 C CA . PHE A 1 163 ? -12.859 -12.059 11.102 1.00 94.31 163 PHE A CA 1
ATOM 1347 C C . PHE A 1 163 ? -12.611 -10.564 10.891 1.00 94.31 163 PHE A C 1
ATOM 1349 O O . PHE A 1 163 ? -13.349 -9.728 11.413 1.00 94.31 163 PHE A O 1
ATOM 1356 N N . ALA A 1 164 ? -11.569 -10.214 10.142 1.00 94.00 164 ALA A N 1
ATOM 1357 C CA . ALA A 1 164 ? -11.239 -8.823 9.858 1.00 94.00 164 ALA A CA 1
ATOM 1358 C C . ALA A 1 164 ? -12.250 -8.194 8.883 1.00 94.00 164 ALA A C 1
ATOM 1360 O O . ALA A 1 164 ? -12.654 -8.795 7.889 1.00 94.00 164 ALA A O 1
ATOM 1361 N N . ASP A 1 165 ? -12.668 -6.966 9.168 1.00 93.69 165 ASP A N 1
ATOM 1362 C CA . ASP A 1 165 ? -13.684 -6.243 8.411 1.00 93.69 165 ASP A CA 1
ATOM 1363 C C . ASP A 1 165 ? -13.079 -5.009 7.731 1.00 93.69 165 ASP A C 1
ATOM 1365 O O . ASP A 1 165 ? -13.268 -3.866 8.160 1.00 93.69 165 ASP A O 1
ATOM 1369 N N . PHE A 1 166 ? -12.344 -5.258 6.647 1.00 90.44 166 PHE A N 1
ATOM 1370 C CA . PHE A 1 166 ? -11.573 -4.263 5.892 1.00 90.44 166 PHE A CA 1
ATOM 1371 C C . PHE A 1 166 ? -12.409 -3.167 5.207 1.00 90.44 166 PHE A C 1
ATOM 1373 O O . PHE A 1 166 ? -11.844 -2.183 4.732 1.00 90.44 166 PHE A O 1
ATOM 1380 N N . THR A 1 167 ? -13.742 -3.300 5.151 1.00 87.12 167 THR A N 1
ATOM 1381 C CA . THR A 1 167 ? -14.638 -2.356 4.457 1.00 87.12 167 THR A CA 1
ATOM 1382 C C . THR A 1 167 ? -14.658 -0.987 5.136 1.00 87.12 167 THR A C 1
ATOM 1384 O O . THR A 1 167 ? -15.472 -0.722 6.023 1.00 87.12 167 THR A O 1
ATOM 1387 N N . THR A 1 168 ? -13.767 -0.103 4.720 1.00 79.00 168 THR A N 1
ATOM 1388 C CA . THR A 1 168 ? -13.687 1.285 5.175 1.00 79.00 168 THR A CA 1
ATOM 1389 C C . THR A 1 168 ? -14.262 2.192 4.088 1.00 79.00 168 THR A C 1
ATOM 1391 O O . THR A 1 168 ? -14.117 1.935 2.897 1.00 79.00 168 THR A O 1
ATOM 1394 N N . SER A 1 169 ? -15.016 3.220 4.481 1.00 78.25 169 SER A N 1
ATOM 1395 C CA . SER A 1 169 ? -15.469 4.257 3.540 1.00 78.25 169 SER A CA 1
ATOM 1396 C C . SER A 1 169 ? -14.377 5.311 3.383 1.00 78.25 169 SER A C 1
ATOM 1398 O O . SER A 1 169 ? -14.130 6.056 4.327 1.00 78.25 169 SER A O 1
ATOM 1400 N N . GLU A 1 170 ? -13.766 5.398 2.210 1.00 81.12 170 GLU A N 1
ATOM 1401 C CA . GLU A 1 170 ? -12.672 6.332 1.935 1.00 81.12 170 GLU A CA 1
ATOM 1402 C C . GLU A 1 170 ? -13.094 7.468 0.998 1.00 81.12 170 GLU A C 1
ATOM 1404 O O . GLU A 1 170 ? -14.128 7.399 0.328 1.00 81.12 170 GLU A O 1
ATOM 1409 N N . LYS A 1 171 ? -12.299 8.544 0.956 1.00 84.06 171 LYS A N 1
ATOM 1410 C CA . LYS A 1 171 ? -12.459 9.612 -0.041 1.00 84.06 171 LYS A CA 1
ATOM 1411 C C . LYS A 1 171 ? -11.532 9.343 -1.227 1.00 84.06 171 LYS A C 1
ATOM 1413 O O . LYS A 1 171 ? -10.396 9.810 -1.247 1.00 84.06 171 LYS A O 1
ATOM 1418 N N . CYS A 1 172 ? -12.039 8.621 -2.217 1.00 89.06 172 CYS A N 1
ATOM 1419 C CA . CYS A 1 172 ? -11.310 8.334 -3.449 1.00 89.06 172 CYS A CA 1
ATOM 1420 C C . CYS A 1 172 ? -11.272 9.545 -4.401 1.00 89.06 172 CYS A C 1
ATOM 1422 O O . CYS A 1 172 ? -12.138 10.423 -4.355 1.00 89.06 172 CYS A O 1
ATOM 1424 N N . VAL A 1 173 ? -10.281 9.560 -5.296 1.00 92.94 173 VAL A N 1
ATOM 1425 C CA . VAL A 1 173 ? -10.372 10.303 -6.563 1.00 92.94 173 VAL A CA 1
ATOM 1426 C C . VAL A 1 173 ? -11.441 9.645 -7.441 1.00 92.94 173 VAL A C 1
ATOM 1428 O O . VAL A 1 173 ? -11.641 8.433 -7.343 1.00 92.94 173 VAL A O 1
ATOM 1431 N N . ASN A 1 174 ? -12.128 10.413 -8.289 1.00 95.75 174 ASN A N 1
ATOM 1432 C CA . ASN A 1 174 ? -12.951 9.807 -9.329 1.00 95.75 174 ASN A CA 1
ATOM 1433 C C . ASN A 1 174 ? -12.019 9.162 -10.362 1.00 95.75 174 ASN A C 1
ATOM 1435 O O . ASN A 1 174 ? -11.217 9.851 -10.991 1.00 95.75 174 ASN A O 1
ATOM 1439 N N . PHE A 1 175 ? -12.061 7.836 -10.469 1.00 95.94 175 PHE A N 1
ATOM 1440 C CA . PHE A 1 175 ? -11.140 7.100 -11.329 1.00 95.94 175 PHE A CA 1
ATOM 1441 C C . PHE A 1 175 ? -11.604 7.085 -12.790 1.00 95.94 175 PHE A C 1
ATOM 1443 O O . PHE A 1 175 ? -10.764 6.999 -13.681 1.00 95.94 175 PHE A O 1
ATOM 1450 N N . ASP A 1 176 ? -12.905 7.258 -13.040 1.00 98.00 176 ASP A N 1
ATOM 1451 C CA . ASP A 1 176 ? -13.462 7.307 -14.394 1.00 98.00 176 ASP A CA 1
ATOM 1452 C C . ASP A 1 176 ? -12.937 8.536 -15.157 1.00 98.00 176 ASP A C 1
ATOM 1454 O O . ASP A 1 176 ? -12.474 8.393 -16.285 1.00 98.00 176 ASP A O 1
ATOM 1458 N N . ASP A 1 177 ? -12.852 9.702 -14.499 1.00 98.00 177 ASP A N 1
ATOM 1459 C CA . ASP A 1 177 ? -12.251 10.928 -15.063 1.00 98.00 177 ASP A CA 1
ATOM 1460 C C . ASP A 1 177 ? -10.778 10.713 -15.485 1.00 98.00 177 ASP A C 1
ATOM 1462 O O . ASP A 1 177 ? -10.294 11.289 -16.463 1.00 98.00 177 ASP A O 1
ATOM 1466 N N . LEU A 1 178 ? -10.037 9.874 -14.744 1.00 96.88 178 LEU A N 1
ATOM 1467 C CA . LEU A 1 178 ? -8.642 9.537 -15.054 1.00 96.88 178 LEU A CA 1
ATOM 1468 C C . LEU A 1 178 ? -8.541 8.534 -16.210 1.00 96.88 178 LEU A C 1
ATOM 1470 O O . LEU A 1 178 ? -7.615 8.628 -17.019 1.00 96.88 178 LEU A O 1
ATOM 1474 N N . LEU A 1 179 ? -9.474 7.579 -16.284 1.00 97.06 179 LEU A N 1
ATOM 1475 C CA . LEU A 1 179 ? -9.558 6.608 -17.372 1.00 97.06 179 LEU A CA 1
ATOM 1476 C C . LEU A 1 179 ? -9.916 7.292 -18.692 1.00 97.06 179 LEU A C 1
ATOM 1478 O O . LEU A 1 179 ? -9.183 7.093 -19.661 1.00 97.06 179 LEU A O 1
ATOM 1482 N N . GLU A 1 180 ? -10.949 8.142 -18.702 1.00 97.62 180 GLU A N 1
ATOM 1483 C CA . GLU A 1 180 ? -11.385 8.931 -19.863 1.00 97.62 180 GLU A CA 1
ATOM 1484 C C . GLU A 1 180 ? -10.230 9.773 -20.417 1.00 97.62 180 GLU A C 1
ATOM 1486 O O . GLU A 1 180 ? -9.872 9.636 -21.590 1.00 97.62 180 GLU A O 1
ATOM 1491 N N . PHE A 1 181 ? -9.553 10.545 -19.556 1.00 96.69 181 PHE A N 1
ATOM 1492 C CA . PHE A 1 181 ? -8.375 11.323 -19.946 1.00 96.69 181 PHE A CA 1
ATOM 1493 C C . PHE A 1 181 ? -7.280 10.455 -20.586 1.00 96.69 181 PHE A C 1
ATOM 1495 O O . PHE A 1 181 ? -6.710 10.817 -21.617 1.00 96.69 181 PHE A O 1
ATOM 1502 N N . ASN A 1 182 ? -6.957 9.303 -19.993 1.00 94.69 182 ASN A N 1
ATOM 1503 C CA . ASN A 1 182 ? -5.933 8.417 -20.544 1.00 94.69 182 ASN A CA 1
ATOM 1504 C C . ASN A 1 182 ? -6.381 7.767 -21.875 1.00 94.69 182 ASN A C 1
ATOM 1506 O O . ASN A 1 182 ? -5.560 7.611 -22.782 1.00 94.69 182 ASN A O 1
ATOM 1510 N N . ASP A 1 183 ? -7.653 7.392 -22.016 1.00 93.88 183 ASP A N 1
ATOM 1511 C CA . ASP A 1 183 ? -8.164 6.708 -23.207 1.00 93.88 183 ASP A CA 1
ATOM 1512 C C . ASP A 1 183 ? -8.301 7.662 -24.400 1.00 93.88 183 ASP A C 1
ATOM 1514 O O . ASP A 1 183 ? -7.917 7.293 -25.514 1.00 93.88 183 ASP A O 1
ATOM 1518 N N . GLU A 1 184 ? -8.663 8.929 -24.167 1.00 94.50 184 GLU A N 1
ATOM 1519 C CA . GLU A 1 184 ? -8.501 10.000 -25.158 1.00 94.50 184 GLU A CA 1
ATOM 1520 C C . GLU A 1 184 ? -7.071 10.049 -25.723 1.00 94.50 184 GLU A C 1
ATOM 1522 O O . GLU A 1 184 ? -6.868 10.177 -26.935 1.00 94.50 184 GLU A O 1
ATOM 1527 N N . TRP A 1 185 ? -6.054 9.946 -24.862 1.00 90.50 185 TRP A N 1
ATOM 1528 C CA . TRP A 1 185 ? -4.656 9.975 -25.293 1.00 90.50 185 TRP A CA 1
ATOM 1529 C C . TRP A 1 185 ? -4.216 8.696 -26.004 1.00 90.50 185 TRP A C 1
ATOM 1531 O O . TRP A 1 185 ? -3.456 8.801 -26.970 1.00 90.50 185 TRP A O 1
ATOM 1541 N N . LYS A 1 186 ? -4.718 7.513 -25.618 1.00 86.56 186 LYS A N 1
ATOM 1542 C CA . LYS A 1 186 ? -4.515 6.269 -26.390 1.00 86.56 186 LYS A CA 1
ATOM 1543 C C . LYS A 1 186 ? -5.053 6.423 -27.815 1.00 86.56 186 LYS A C 1
ATOM 1545 O O . LYS A 1 186 ? -4.329 6.137 -28.769 1.00 86.56 186 LYS A O 1
ATOM 1550 N N . GLU A 1 187 ? -6.265 6.953 -27.964 1.00 87.12 187 GLU A N 1
ATOM 1551 C CA . GLU A 1 187 ? -6.911 7.174 -29.264 1.00 87.12 187 GLU A CA 1
ATOM 1552 C C . GLU A 1 187 ? -6.179 8.219 -30.125 1.00 87.12 187 GLU A C 1
ATOM 1554 O O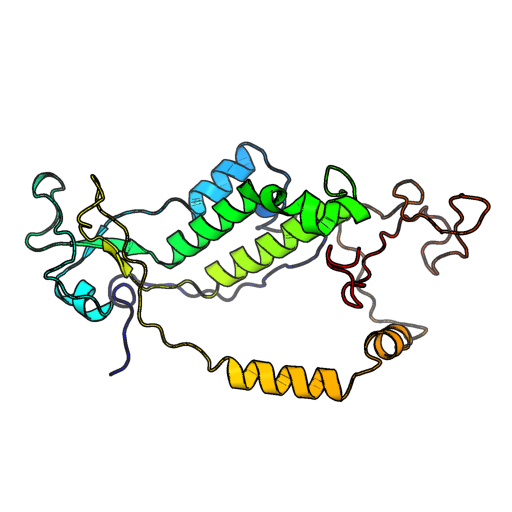 . GLU A 1 187 ? -5.995 8.020 -31.330 1.00 87.12 187 GLU A O 1
ATOM 1559 N N . ARG A 1 188 ? -5.671 9.302 -29.520 1.00 85.94 188 ARG A N 1
ATOM 1560 C CA . ARG A 1 188 ? -4.811 10.301 -30.195 1.00 85.94 188 ARG A CA 1
ATOM 1561 C C . ARG A 1 188 ? -3.433 9.738 -30.588 1.00 85.94 188 ARG A C 1
ATOM 1563 O O . ARG A 1 188 ? -2.780 10.267 -31.493 1.00 85.94 188 ARG A O 1
ATOM 1570 N N . MET A 1 189 ? -2.980 8.673 -29.921 1.00 80.12 189 MET A N 1
ATOM 1571 C CA . MET A 1 189 ? -1.649 8.069 -30.055 1.00 80.12 189 MET A CA 1
ATOM 1572 C C . MET A 1 189 ? -1.699 6.617 -30.563 1.00 80.12 189 MET A C 1
ATOM 1574 O O . MET A 1 189 ? -0.886 5.793 -30.154 1.00 80.12 189 MET A O 1
ATOM 1578 N N . LYS A 1 190 ? -2.580 6.293 -31.520 1.00 69.50 190 LYS A N 1
ATOM 1579 C CA . LYS A 1 190 ? -2.695 4.938 -32.118 1.00 69.50 190 LYS A CA 1
ATOM 1580 C C . LYS A 1 190 ? -1.388 4.339 -32.659 1.00 69.50 190 LYS A C 1
ATOM 1582 O O . LYS A 1 190 ? -1.237 3.126 -32.683 1.00 69.50 190 LYS A O 1
ATOM 1587 N N . HIS A 1 191 ? -0.403 5.170 -33.002 1.00 68.81 191 HIS A N 1
ATOM 1588 C CA . HIS A 1 191 ? 0.958 4.741 -33.357 1.00 68.81 191 HIS A CA 1
ATOM 1589 C C . HIS A 1 191 ? 1.985 5.046 -32.248 1.00 68.81 191 HIS A C 1
ATOM 1591 O O . HIS A 1 191 ? 3.101 5.473 -32.540 1.00 68.81 191 HIS A O 1
ATOM 1597 N N . LYS A 1 192 ? 1.613 4.883 -30.966 1.00 64.19 192 LYS A N 1
ATOM 1598 C CA . LYS A 1 192 ? 2.427 5.279 -29.795 1.00 64.19 192 LYS A CA 1
ATOM 1599 C C . LYS A 1 192 ? 3.855 4.744 -29.841 1.00 64.19 192 LYS A C 1
ATOM 1601 O O . LYS A 1 192 ? 4.773 5.506 -29.574 1.00 64.19 192 LYS A O 1
ATOM 1606 N N . PHE A 1 193 ? 4.040 3.477 -30.215 1.00 58.16 193 PHE A N 1
ATOM 1607 C CA . PHE A 1 193 ? 5.355 2.840 -30.251 1.00 58.16 193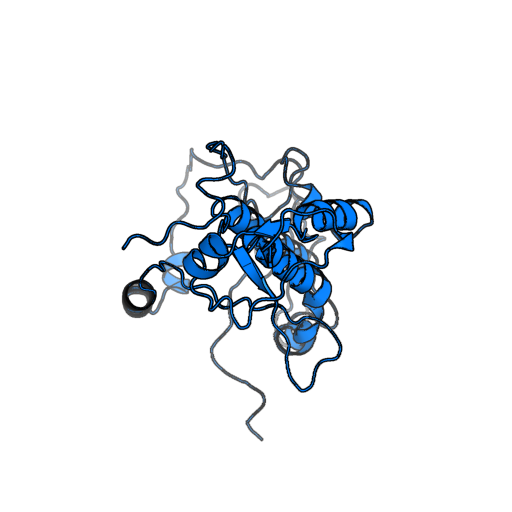 PHE A CA 1
ATOM 1608 C C . PHE A 1 193 ? 6.224 3.458 -31.347 1.00 58.16 193 PHE A C 1
ATOM 1610 O O . PHE A 1 193 ? 7.280 4.000 -31.051 1.00 58.16 193 PHE A O 1
ATOM 1617 N N . THR A 1 194 ? 5.724 3.506 -32.586 1.00 62.50 194 THR A N 1
ATOM 1618 C CA . THR A 1 194 ? 6.407 4.157 -33.714 1.00 62.50 194 THR A CA 1
ATOM 1619 C C . THR A 1 194 ? 6.749 5.615 -33.407 1.00 62.50 194 THR A C 1
ATOM 1621 O O . THR A 1 194 ? 7.860 6.049 -33.687 1.00 62.50 194 THR A O 1
ATOM 1624 N N . ARG A 1 195 ? 5.830 6.364 -32.779 1.00 68.75 195 ARG A N 1
ATOM 1625 C CA . ARG A 1 195 ? 6.062 7.756 -32.364 1.00 68.75 195 ARG A CA 1
ATOM 1626 C C . ARG A 1 195 ? 7.144 7.863 -31.290 1.00 68.75 195 ARG A C 1
ATOM 1628 O O . ARG A 1 195 ? 8.042 8.682 -31.442 1.00 68.75 195 ARG A O 1
ATOM 1635 N N . TRP A 1 196 ? 7.090 7.030 -30.254 1.00 67.62 196 TRP A N 1
ATOM 1636 C CA . TRP A 1 196 ? 8.069 7.008 -29.164 1.00 67.62 196 TRP A CA 1
ATOM 1637 C C . TRP A 1 196 ? 9.472 6.637 -29.659 1.00 67.62 196 TRP A C 1
ATOM 1639 O O . TRP A 1 196 ? 10.424 7.372 -29.420 1.00 67.62 196 TRP A O 1
ATOM 1649 N N . SER A 1 197 ? 9.590 5.561 -30.438 1.00 65.19 197 SER A N 1
ATOM 1650 C CA . SER A 1 197 ? 10.849 5.123 -31.051 1.00 65.19 197 SER A CA 1
ATOM 1651 C C . SER A 1 197 ? 11.379 6.087 -32.121 1.00 65.19 197 SER A C 1
ATOM 1653 O O . SER A 1 197 ? 12.555 6.017 -32.459 1.00 65.19 197 SER A O 1
ATOM 1655 N N . SER A 1 198 ? 10.541 6.989 -32.650 1.00 73.31 198 SER A N 1
ATOM 1656 C CA . SER A 1 198 ? 10.958 8.040 -33.592 1.00 73.31 198 SER A CA 1
ATOM 1657 C C . SER A 1 198 ? 11.462 9.329 -32.934 1.00 73.31 198 SER A C 1
ATOM 1659 O O . SER A 1 198 ? 11.879 10.235 -33.653 1.00 73.31 198 SER A O 1
ATOM 1661 N N . VAL A 1 199 ? 11.425 9.450 -31.598 1.00 76.25 199 VAL A N 1
ATOM 1662 C CA . VAL A 1 199 ? 11.947 10.636 -30.899 1.00 76.25 199 VAL A CA 1
ATOM 1663 C C . VAL A 1 199 ? 13.475 10.676 -31.057 1.00 76.25 199 VAL A C 1
ATOM 1665 O O . VAL A 1 199 ? 14.155 9.783 -30.550 1.00 76.25 199 VAL A O 1
ATOM 1668 N N . PRO A 1 200 ? 14.050 11.684 -31.742 1.00 79.38 200 PRO A N 1
ATOM 1669 C CA . PRO A 1 200 ? 15.486 11.723 -31.979 1.00 79.38 200 PRO A CA 1
ATOM 1670 C C . PRO A 1 200 ? 16.245 12.070 -30.692 1.00 79.38 200 PRO A C 1
ATOM 1672 O O . PRO A 1 200 ? 15.885 13.009 -29.979 1.00 79.38 200 PRO A O 1
ATOM 1675 N N . ARG A 1 201 ? 17.347 11.358 -30.424 1.00 76.06 201 ARG A N 1
ATOM 1676 C CA . ARG A 1 201 ? 18.337 11.779 -29.421 1.00 76.06 201 ARG A CA 1
ATOM 1677 C C . ARG A 1 201 ? 19.041 13.046 -29.939 1.00 76.06 201 ARG A C 1
ATOM 1679 O O . ARG A 1 201 ? 19.480 13.033 -31.089 1.00 76.06 201 ARG A O 1
ATOM 1686 N N . PRO A 1 202 ? 19.165 14.122 -29.141 1.00 84.38 202 PRO A N 1
ATOM 1687 C CA . PRO A 1 202 ? 19.974 15.279 -29.521 1.00 84.38 202 PRO A CA 1
ATOM 1688 C C . PRO A 1 202 ? 21.439 14.882 -29.761 1.00 84.38 202 PRO A C 1
ATOM 1690 O O . PRO A 1 202 ? 21.970 14.040 -29.041 1.00 84.38 202 PRO A O 1
ATOM 1693 N N . ASP A 1 203 ? 22.099 15.500 -30.741 1.00 81.00 203 ASP A N 1
ATOM 1694 C CA . ASP A 1 203 ? 23.521 15.282 -31.036 1.00 81.00 203 ASP A CA 1
ATOM 1695 C C . ASP A 1 203 ? 24.204 16.636 -31.339 1.00 81.00 203 ASP A C 1
ATOM 1697 O O . ASP A 1 203 ? 23.846 17.277 -32.332 1.00 81.00 203 ASP A O 1
ATOM 1701 N N . PRO A 1 204 ? 25.132 17.123 -30.489 1.00 82.06 204 PRO A N 1
ATOM 1702 C CA . PRO A 1 204 ? 25.498 16.567 -29.187 1.00 82.06 204 PRO A CA 1
ATOM 1703 C C . PRO A 1 204 ? 24.379 16.761 -28.150 1.00 82.06 204 PRO A C 1
ATOM 1705 O O . PRO A 1 204 ? 23.689 17.781 -28.147 1.00 82.06 204 PRO A O 1
ATOM 1708 N N . ASN A 1 205 ? 24.245 15.823 -27.210 1.00 80.75 205 ASN A N 1
ATOM 1709 C CA . ASN A 1 205 ? 23.416 16.006 -26.019 1.00 80.75 205 ASN A CA 1
ATOM 1710 C C . ASN A 1 205 ? 24.297 16.382 -24.809 1.00 80.75 205 ASN A C 1
ATOM 1712 O O . ASN A 1 205 ? 24.990 15.518 -24.276 1.00 80.75 205 ASN A O 1
ATOM 1716 N N . PRO A 1 206 ? 24.287 17.644 -24.342 1.00 81.19 206 PRO A N 1
ATOM 1717 C CA . PRO A 1 206 ? 25.069 18.059 -23.177 1.00 81.19 206 PRO A CA 1
ATOM 1718 C C . PRO A 1 206 ? 24.425 17.679 -21.829 1.00 81.19 206 PRO A C 1
ATOM 1720 O O . PRO A 1 206 ? 25.022 17.937 -20.785 1.00 81.19 206 PRO A O 1
ATOM 1723 N N . PHE A 1 207 ? 23.218 17.098 -21.824 1.00 84.62 207 PHE A N 1
ATOM 1724 C CA . PHE A 1 207 ? 22.441 16.794 -20.617 1.00 84.62 207 PHE A CA 1
ATOM 1725 C C . PHE A 1 207 ? 22.159 15.293 -20.489 1.00 84.62 207 PHE A C 1
ATOM 1727 O O . PHE A 1 207 ? 21.010 14.852 -20.454 1.00 84.62 207 PHE A O 1
ATOM 1734 N N . GLU A 1 208 ? 23.224 14.497 -20.426 1.00 75.44 208 GLU A N 1
ATOM 1735 C CA . GLU A 1 208 ? 23.135 13.051 -20.211 1.00 75.44 208 GLU A CA 1
ATOM 1736 C C . GLU A 1 208 ? 23.354 12.698 -18.742 1.00 75.44 208 GLU A C 1
ATOM 1738 O O . GLU A 1 208 ? 24.334 13.111 -18.120 1.00 75.44 208 GLU A O 1
ATOM 1743 N N . LEU A 1 209 ? 22.425 11.924 -18.179 1.00 72.94 209 LEU A N 1
ATOM 1744 C CA . LEU A 1 209 ? 22.625 11.306 -16.875 1.00 72.94 209 LEU A CA 1
ATOM 1745 C C . LEU A 1 209 ? 23.602 10.132 -17.040 1.00 72.94 209 LEU A C 1
ATOM 1747 O O . LEU A 1 209 ? 23.416 9.323 -17.954 1.00 72.94 209 LEU A O 1
ATOM 1751 N N . PRO A 1 210 ? 24.627 10.003 -16.179 1.00 67.81 210 PRO A N 1
ATOM 1752 C CA . PRO A 1 210 ? 25.469 8.817 -16.179 1.00 67.81 210 PRO A CA 1
ATOM 1753 C C . PRO A 1 210 ? 24.632 7.580 -15.804 1.00 67.81 210 PRO A C 1
ATOM 1755 O O . PRO A 1 210 ? 23.628 7.717 -15.096 1.00 67.81 210 PRO A O 1
ATOM 1758 N N . PRO A 1 211 ? 25.044 6.365 -16.215 1.00 61.22 211 PRO A N 1
ATOM 1759 C CA . PRO A 1 211 ? 24.433 5.146 -15.697 1.00 61.22 211 PRO A CA 1
ATOM 1760 C C . PRO A 1 211 ? 24.523 5.130 -14.159 1.00 61.22 211 PRO A C 1
ATOM 1762 O O . PRO A 1 211 ? 25.514 5.635 -13.613 1.00 61.22 211 PRO A O 1
ATOM 1765 N N . PRO A 1 212 ? 23.533 4.562 -13.441 1.00 59.44 212 PRO A N 1
ATOM 1766 C CA . PRO A 1 212 ? 23.569 4.525 -11.985 1.00 59.44 212 PRO A CA 1
ATOM 1767 C C . PRO A 1 212 ? 24.869 3.875 -11.484 1.00 59.44 212 PRO A C 1
ATOM 1769 O O . PRO A 1 212 ? 25.281 2.851 -12.037 1.00 59.44 212 PRO A O 1
ATOM 1772 N N . PRO A 1 213 ? 25.527 4.415 -10.440 1.00 53.94 213 PRO A N 1
ATOM 1773 C CA . PRO A 1 213 ? 26.669 3.742 -9.832 1.00 53.94 213 PRO A CA 1
ATOM 1774 C C . PRO A 1 213 ? 26.271 2.326 -9.397 1.00 53.94 213 PRO A C 1
ATOM 1776 O O . PRO A 1 213 ? 25.137 2.108 -8.971 1.00 53.94 213 PRO A O 1
ATOM 1779 N N . ASP A 1 214 ? 27.186 1.371 -9.545 1.00 57.62 214 ASP A N 1
ATOM 1780 C CA . ASP A 1 214 ? 26.973 -0.060 -9.282 1.00 57.62 214 ASP A CA 1
ATOM 1781 C C . ASP A 1 214 ? 25.862 -0.748 -10.107 1.00 57.62 214 ASP A C 1
ATOM 1783 O O . ASP A 1 214 ? 25.572 -1.923 -9.873 1.00 57.62 214 ASP A O 1
ATOM 1787 N N . ALA A 1 215 ? 25.274 -0.077 -11.108 1.00 53.94 215 ALA A N 1
ATOM 1788 C CA . ALA A 1 215 ? 24.431 -0.741 -12.096 1.00 53.94 215 ALA A CA 1
ATOM 1789 C C . ALA A 1 215 ? 25.227 -1.872 -12.774 1.00 53.94 215 ALA A C 1
ATOM 1791 O O . ALA A 1 215 ? 26.335 -1.611 -13.260 1.00 53.94 215 ALA A O 1
ATOM 1792 N N . PRO A 1 216 ? 24.695 -3.109 -12.867 1.00 51.03 216 PRO A N 1
ATOM 1793 C CA . PRO A 1 216 ? 25.316 -4.130 -13.694 1.00 51.03 216 PRO A CA 1
ATOM 1794 C C . PRO A 1 216 ? 25.430 -3.589 -15.118 1.00 51.03 216 PRO A C 1
ATOM 1796 O O . PRO A 1 216 ? 24.422 -3.264 -15.751 1.00 51.03 216 PRO A O 1
ATOM 1799 N N . LEU A 1 217 ? 26.667 -3.479 -15.614 1.00 48.16 217 LEU A N 1
ATOM 1800 C CA . LEU A 1 217 ? 26.894 -3.185 -17.017 1.00 48.16 217 LEU A CA 1
ATOM 1801 C C . LEU A 1 217 ? 26.232 -4.305 -17.809 1.00 48.16 217 LEU A C 1
ATOM 1803 O O . LEU A 1 217 ? 26.630 -5.470 -17.755 1.00 48.16 217 LEU A O 1
ATOM 1807 N N . ILE A 1 218 ? 25.189 -3.920 -18.525 1.00 46.31 218 ILE A N 1
ATOM 1808 C CA . ILE A 1 218 ? 24.582 -4.713 -19.571 1.00 46.31 218 ILE A CA 1
ATOM 1809 C C . ILE A 1 218 ? 25.740 -5.057 -20.529 1.00 46.31 218 ILE A C 1
ATOM 1811 O O . ILE A 1 218 ? 26.293 -4.129 -21.105 1.00 46.31 218 ILE A O 1
ATOM 1815 N N . THR A 1 219 ? 26.149 -6.341 -20.620 1.00 43.56 219 THR A N 1
ATOM 1816 C CA . THR A 1 219 ? 27.327 -6.865 -21.382 1.00 43.56 219 THR A CA 1
ATOM 1817 C C . THR A 1 219 ? 26.938 -7.901 -22.452 1.00 43.56 219 THR A C 1
ATOM 1819 O O . THR A 1 219 ? 25.926 -8.550 -22.263 1.00 43.56 219 THR A O 1
ATOM 1822 N N . GLU A 1 220 ? 27.683 -8.117 -23.552 1.00 38.12 220 GLU A N 1
ATOM 1823 C CA . GLU A 1 220 ? 27.479 -9.158 -24.600 1.00 38.12 220 GLU A CA 1
ATOM 1824 C C . GLU A 1 220 ? 27.289 -10.565 -24.011 1.00 38.12 220 GLU A C 1
ATOM 1826 O O . GLU A 1 220 ? 26.655 -11.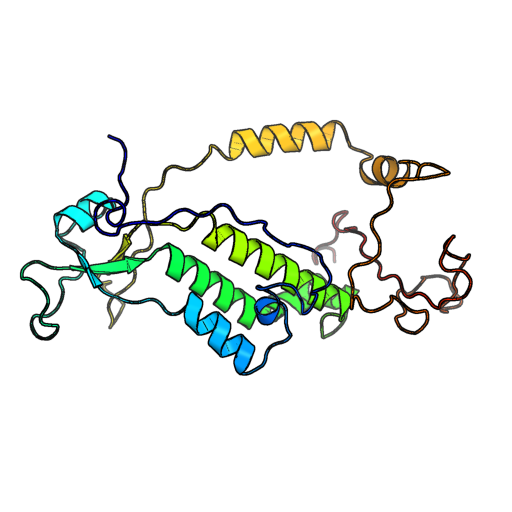428 -24.619 1.00 38.12 220 GLU A O 1
ATOM 1831 N N . LYS A 1 221 ? 27.788 -10.774 -22.789 1.00 36.00 221 LYS A N 1
ATOM 1832 C CA . LYS A 1 221 ? 27.592 -11.968 -21.958 1.00 36.00 221 LYS A CA 1
ATOM 1833 C C . LYS A 1 221 ? 26.224 -12.044 -21.247 1.00 36.00 221 LYS A C 1
ATOM 1835 O O . LYS A 1 221 ? 25.933 -13.044 -20.605 1.00 36.00 221 LYS A O 1
ATOM 1840 N N . THR A 1 222 ? 25.368 -11.030 -21.375 1.00 43.22 222 THR A N 1
ATOM 1841 C CA . THR A 1 222 ? 24.041 -10.889 -20.726 1.00 43.22 222 THR A CA 1
ATOM 1842 C C . THR A 1 222 ? 22.883 -11.132 -21.721 1.00 43.22 222 THR A C 1
ATOM 1844 O O . THR A 1 222 ? 21.831 -10.514 -21.598 1.00 43.22 222 THR A O 1
ATOM 1847 N N . LYS A 1 223 ? 23.108 -11.932 -22.778 1.00 36.06 223 LYS A N 1
ATOM 1848 C CA . LYS A 1 223 ? 22.333 -11.962 -24.045 1.00 36.06 223 LYS A CA 1
ATOM 1849 C C . LYS A 1 223 ? 20.820 -12.220 -23.959 1.00 36.06 223 LYS A C 1
ATOM 1851 O O . LYS A 1 223 ? 20.367 -13.152 -23.304 1.00 36.06 223 LYS A O 1
ATOM 1856 N N . TRP A 1 224 ? 20.100 -11.451 -24.786 1.00 42.81 224 TRP A N 1
ATOM 1857 C CA . TRP A 1 224 ? 18.700 -11.584 -25.220 1.00 42.81 224 TRP A CA 1
ATOM 1858 C C . TRP A 1 224 ? 18.619 -11.058 -26.679 1.00 42.81 224 TRP A C 1
ATOM 1860 O O . TRP A 1 224 ? 19.449 -10.236 -27.052 1.00 42.81 224 TRP A O 1
ATOM 1870 N N . ALA A 1 225 ? 17.730 -11.493 -27.578 1.00 32.59 225 ALA A N 1
ATOM 1871 C CA . ALA A 1 225 ? 16.759 -12.594 -27.541 1.00 32.59 225 ALA A CA 1
ATOM 1872 C C . ALA A 1 225 ? 16.832 -13.435 -28.850 1.00 32.59 225 ALA A C 1
ATOM 1874 O O . ALA A 1 225 ? 17.679 -13.187 -29.705 1.00 32.59 225 ALA A O 1
ATOM 1875 N N . TRP A 1 226 ? 15.959 -14.438 -29.002 1.00 32.06 226 TRP A N 1
ATOM 1876 C CA . TRP A 1 226 ? 15.901 -15.341 -30.167 1.00 32.06 226 TRP A CA 1
ATOM 1877 C C . TRP A 1 226 ? 15.285 -14.657 -31.405 1.00 32.06 226 TRP A C 1
ATOM 1879 O O . TRP A 1 226 ? 14.224 -14.044 -31.293 1.00 32.06 226 TRP A O 1
ATOM 1889 N N . ILE A 1 227 ? 15.910 -14.795 -32.582 1.00 31.88 227 ILE A N 1
ATOM 1890 C CA . ILE A 1 227 ? 15.355 -14.346 -33.872 1.00 31.88 227 ILE A CA 1
ATOM 1891 C C . ILE A 1 227 ? 14.845 -15.565 -34.643 1.00 31.88 227 ILE A C 1
ATOM 1893 O O . ILE A 1 227 ? 15.580 -16.526 -34.859 1.00 31.88 227 ILE A O 1
ATOM 1897 N N . ASN A 1 228 ? 13.585 -15.503 -35.076 1.00 41.00 228 ASN A N 1
ATOM 1898 C CA . ASN A 1 228 ? 12.920 -16.568 -35.823 1.00 41.00 228 ASN A CA 1
ATOM 1899 C C . ASN A 1 228 ? 13.182 -16.439 -37.336 1.00 41.00 228 ASN A C 1
ATOM 1901 O O . ASN A 1 228 ? 12.256 -16.230 -38.121 1.00 41.00 228 ASN A O 1
ATOM 1905 N N . ASP A 1 229 ? 14.453 -16.524 -37.735 1.00 38.53 229 ASP A N 1
ATOM 1906 C CA . ASP A 1 229 ? 14.818 -16.906 -39.101 1.00 38.53 229 ASP A CA 1
ATOM 1907 C C . ASP A 1 229 ? 15.266 -18.374 -39.136 1.00 38.53 229 ASP A C 1
ATOM 1909 O O . ASP A 1 229 ? 15.578 -18.985 -38.109 1.00 38.53 229 ASP A O 1
ATOM 1913 N N . SER A 1 230 ? 15.269 -18.966 -40.328 1.00 40.59 230 SER A N 1
ATOM 1914 C CA . SER A 1 230 ? 15.510 -20.397 -40.536 1.00 40.59 230 SER A CA 1
ATOM 1915 C C . SER A 1 230 ? 16.944 -20.871 -40.243 1.00 40.59 230 SER A C 1
ATOM 1917 O O . SER A 1 230 ? 17.239 -22.044 -40.475 1.00 40.59 230 SER A O 1
ATOM 1919 N N . SER A 1 231 ? 17.830 -20.007 -39.730 1.00 43.16 231 SER A N 1
ATOM 1920 C CA . SER A 1 231 ? 19.206 -20.341 -39.339 1.00 43.16 231 SER A CA 1
ATOM 1921 C C . SER A 1 231 ? 19.448 -20.424 -37.823 1.00 43.16 231 SER A C 1
ATOM 1923 O O . SER A 1 231 ? 20.429 -21.043 -37.413 1.00 43.16 231 SER A O 1
ATOM 1925 N N . GLY A 1 232 ? 18.555 -19.876 -36.986 1.00 38.28 232 GLY A N 1
ATOM 1926 C CA . GLY A 1 232 ? 18.541 -20.097 -35.532 1.00 38.28 232 GLY A CA 1
ATOM 1927 C C . GLY A 1 232 ? 19.836 -19.733 -34.785 1.00 38.28 232 GLY A C 1
ATOM 1928 O O . GLY A 1 232 ? 20.431 -20.593 -34.132 1.00 38.28 232 GLY A O 1
ATOM 1929 N N . GLY A 1 233 ? 20.264 -18.465 -34.838 1.00 36.06 233 GLY A N 1
ATOM 1930 C CA . GLY A 1 233 ? 21.501 -17.982 -34.202 1.00 36.06 233 GLY A CA 1
ATOM 1931 C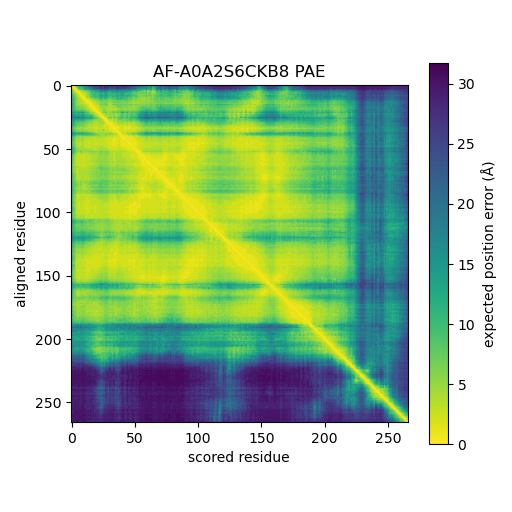 C . GLY A 1 233 ? 21.388 -16.619 -33.499 1.00 36.06 233 GLY A C 1
ATOM 1932 O O . GLY A 1 233 ? 20.415 -15.891 -33.663 1.00 36.06 233 GLY A O 1
ATOM 1933 N N . TRP A 1 234 ? 22.407 -16.269 -32.702 1.00 38.16 234 TRP A N 1
ATOM 1934 C CA . TRP A 1 234 ? 22.482 -15.023 -31.917 1.00 38.16 234 TRP A CA 1
ATOM 1935 C C . TRP A 1 234 ? 23.466 -14.016 -32.534 1.00 38.16 234 TRP A C 1
ATOM 1937 O O . TRP A 1 234 ? 24.678 -14.194 -32.376 1.00 38.16 234 TRP A O 1
ATOM 1947 N N . VAL A 1 235 ? 22.991 -12.926 -33.148 1.00 36.25 235 VAL A N 1
ATOM 1948 C CA . VAL A 1 235 ? 23.860 -11.966 -33.866 1.00 36.25 235 VAL A CA 1
ATOM 1949 C C . VAL A 1 235 ? 23.589 -10.508 -33.439 1.00 36.25 235 VAL A C 1
ATOM 1951 O O . VAL A 1 235 ? 22.433 -10.089 -33.469 1.00 36.25 235 VAL A O 1
ATOM 1954 N N . PRO A 1 236 ? 24.609 -9.720 -33.035 1.00 38.78 236 PRO A N 1
ATOM 1955 C CA . PRO A 1 236 ? 24.492 -8.266 -32.889 1.00 38.78 236 PRO A CA 1
ATOM 1956 C C . PRO A 1 236 ? 24.576 -7.581 -34.263 1.00 38.78 236 PRO A C 1
ATOM 1958 O O . PRO A 1 236 ? 25.323 -8.040 -35.124 1.00 38.78 236 PRO A O 1
ATOM 1961 N N . VAL A 1 237 ? 23.835 -6.486 -34.472 1.00 35.78 237 VAL A N 1
ATOM 1962 C CA . VAL A 1 237 ? 23.703 -5.876 -35.814 1.00 35.78 237 VAL A CA 1
ATOM 1963 C C . VAL A 1 237 ? 24.474 -4.556 -35.984 1.00 35.78 237 VAL A C 1
ATOM 1965 O O . VAL A 1 237 ? 24.862 -4.267 -37.105 1.00 35.78 237 VAL A O 1
ATOM 1968 N N . GLU A 1 238 ? 24.770 -3.794 -34.918 1.00 38.16 238 GLU A N 1
ATOM 1969 C CA . GLU A 1 238 ? 25.740 -2.671 -34.940 1.00 38.16 238 GLU A CA 1
ATOM 1970 C C . GLU A 1 238 ? 26.093 -2.164 -33.510 1.00 38.16 238 GLU A C 1
ATOM 1972 O O . GLU A 1 238 ? 25.353 -2.472 -32.566 1.00 38.16 238 GLU A O 1
ATOM 1977 N N . PRO A 1 239 ? 27.206 -1.412 -33.314 1.00 37.00 239 PRO A N 1
ATOM 1978 C CA . PRO A 1 239 ? 27.639 -0.898 -32.006 1.00 37.00 239 PRO A CA 1
ATOM 1979 C C . PRO A 1 239 ? 26.761 0.231 -31.438 1.00 37.00 239 PRO A C 1
ATOM 1981 O O . PRO A 1 239 ? 26.397 1.171 -32.146 1.00 37.00 239 PRO A O 1
ATOM 1984 N N . ILE A 1 240 ? 26.503 0.221 -30.125 1.00 42.50 240 ILE A N 1
ATOM 1985 C CA . ILE A 1 240 ? 25.931 1.379 -29.419 1.00 42.50 240 ILE A CA 1
ATOM 1986 C C . ILE A 1 240 ? 26.988 2.483 -29.323 1.00 42.50 240 ILE A C 1
ATOM 1988 O O . ILE A 1 240 ? 28.037 2.309 -28.703 1.00 42.50 240 ILE A O 1
ATOM 1992 N N . ARG A 1 241 ? 26.658 3.652 -29.878 1.00 38.28 241 ARG A N 1
ATOM 1993 C CA . ARG A 1 241 ? 27.490 4.860 -29.821 1.00 38.28 241 ARG A CA 1
ATOM 1994 C C . ARG A 1 241 ? 27.751 5.277 -28.361 1.00 38.28 241 ARG A C 1
ATOM 1996 O O . ARG A 1 241 ? 26.796 5.528 -27.618 1.00 38.28 241 ARG A O 1
ATOM 2003 N N . GLY A 1 242 ? 29.018 5.361 -27.959 1.00 42.22 242 GLY A N 1
ATOM 2004 C CA . GLY A 1 242 ? 29.481 5.595 -26.582 1.00 42.22 242 GLY A CA 1
ATOM 2005 C C . GLY A 1 242 ? 29.778 4.330 -25.755 1.00 42.22 242 GLY A C 1
ATOM 2006 O O . GLY A 1 242 ? 30.123 4.448 -24.577 1.00 42.22 242 GLY A O 1
ATOM 2007 N N . PHE A 1 243 ? 29.624 3.134 -26.331 1.00 40.31 243 PHE A N 1
ATOM 2008 C CA . PHE A 1 243 ? 29.899 1.832 -25.703 1.00 40.31 243 PHE A CA 1
ATOM 2009 C C . PHE A 1 243 ? 30.793 0.935 -26.585 1.00 40.31 243 PHE A C 1
ATOM 2011 O O . PHE A 1 243 ? 30.814 -0.278 -26.410 1.00 40.31 243 PHE A O 1
ATOM 2018 N N . GLU A 1 244 ? 31.553 1.517 -27.513 1.00 41.94 244 GLU A N 1
ATOM 2019 C CA . GLU A 1 244 ? 32.270 0.817 -28.591 1.00 41.94 244 GLU A CA 1
ATOM 2020 C C . GLU A 1 244 ? 33.275 -0.247 -28.102 1.00 41.94 244 GLU A C 1
ATOM 2022 O O . GLU A 1 244 ? 33.435 -1.275 -28.754 1.00 41.94 244 GLU A O 1
ATOM 2027 N N . ASP A 1 245 ? 33.895 -0.036 -26.935 1.00 37.47 245 ASP A N 1
ATOM 2028 C CA . ASP A 1 245 ? 34.870 -0.954 -26.317 1.00 37.47 245 ASP A CA 1
ATOM 2029 C C . ASP A 1 245 ? 34.283 -1.762 -25.142 1.00 37.47 245 ASP A C 1
ATOM 2031 O O . ASP A 1 245 ? 35.011 -2.302 -24.301 1.00 37.47 245 ASP A O 1
ATOM 2035 N N . ARG A 1 246 ? 32.953 -1.796 -25.012 1.00 33.81 246 ARG A N 1
ATOM 2036 C CA . ARG A 1 246 ? 32.253 -2.501 -23.935 1.00 33.81 246 ARG A CA 1
ATOM 2037 C C . ARG A 1 246 ? 31.254 -3.462 -24.542 1.00 33.81 246 ARG A C 1
ATOM 2039 O O . ARG A 1 246 ? 30.335 -3.068 -25.244 1.00 33.81 246 ARG A O 1
ATOM 2046 N N . GLU A 1 247 ? 31.396 -4.728 -24.181 1.00 30.50 247 GLU A N 1
ATOM 2047 C CA . GLU A 1 247 ? 30.340 -5.720 -24.331 1.00 30.50 247 GLU A CA 1
ATOM 2048 C C . GLU A 1 247 ? 28.971 -5.118 -23.874 1.00 30.50 247 GLU A C 1
ATOM 2050 O O . GLU A 1 247 ? 28.959 -4.455 -22.836 1.00 30.50 247 GLU A O 1
ATOM 2055 N N . TYR A 1 248 ? 27.832 -5.364 -24.569 1.00 37.62 248 TYR A N 1
ATOM 2056 C CA . TYR A 1 248 ? 26.442 -5.115 -24.078 1.00 37.62 248 TYR A CA 1
ATOM 2057 C C . TYR A 1 248 ? 25.332 -6.114 -24.514 1.00 37.62 248 TYR A C 1
ATOM 2059 O O . TYR A 1 248 ? 25.450 -6.811 -25.514 1.00 37.62 248 TYR A O 1
ATOM 2067 N N . CYS A 1 249 ? 24.277 -6.195 -23.681 1.00 31.89 249 CYS A N 1
ATOM 2068 C CA . CYS A 1 249 ? 23.336 -7.293 -23.333 1.00 31.89 249 CYS A CA 1
ATOM 2069 C C . CYS A 1 249 ? 21.843 -6.917 -23.201 1.00 31.89 249 CYS A C 1
ATOM 2071 O O . CYS A 1 249 ? 21.238 -7.195 -22.165 1.00 31.89 249 CYS A O 1
ATOM 2073 N N . LEU A 1 250 ? 21.254 -6.222 -24.174 1.00 37.38 250 LEU A N 1
ATOM 2074 C CA . LEU A 1 250 ? 19.927 -5.620 -24.007 1.00 37.38 250 LEU A CA 1
ATOM 2075 C C . LEU A 1 250 ? 18.781 -6.639 -24.103 1.00 37.38 250 LEU A C 1
ATOM 2077 O O . LEU A 1 250 ? 18.452 -7.146 -25.172 1.00 37.38 250 LEU A O 1
ATOM 2081 N N . GLY A 1 251 ? 18.136 -6.877 -22.957 1.00 32.91 251 GLY A N 1
ATOM 2082 C CA . GLY A 1 251 ? 16.835 -7.536 -22.864 1.00 32.91 251 GLY A CA 1
ATOM 2083 C C . GLY A 1 251 ? 15.796 -6.901 -23.784 1.00 32.91 251 GLY A C 1
ATOM 2084 O O . GLY A 1 251 ? 15.767 -5.681 -23.940 1.00 32.91 251 GLY A O 1
ATOM 2085 N N . ASN A 1 252 ? 14.891 -7.715 -24.331 1.00 31.28 252 ASN A N 1
ATOM 2086 C CA . ASN A 1 252 ? 13.688 -7.193 -24.973 1.00 31.28 252 ASN A CA 1
ATOM 2087 C C . ASN A 1 252 ? 12.733 -6.693 -23.868 1.00 31.28 252 ASN A C 1
ATOM 2089 O O . ASN A 1 252 ? 11.917 -7.451 -23.333 1.00 31.28 252 ASN A O 1
ATOM 2093 N N . ILE A 1 253 ? 12.920 -5.424 -23.476 1.00 35.16 253 ILE A N 1
ATOM 2094 C CA . ILE A 1 253 ? 12.069 -4.642 -22.552 1.00 35.16 253 ILE A CA 1
ATOM 2095 C C . ILE A 1 253 ? 10.955 -3.937 -23.353 1.00 35.16 253 ILE A C 1
ATOM 2097 O O . ILE A 1 253 ? 10.524 -2.824 -23.054 1.00 35.16 253 ILE A O 1
ATOM 2101 N N . ASP A 1 254 ? 10.502 -4.567 -24.431 1.00 34.72 254 ASP A N 1
ATOM 2102 C CA . ASP A 1 254 ? 9.360 -4.125 -25.199 1.00 34.72 254 ASP A CA 1
ATOM 2103 C C . ASP A 1 254 ? 8.075 -4.617 -24.520 1.00 34.72 254 ASP A C 1
ATOM 2105 O O . ASP A 1 254 ? 7.846 -5.815 -24.347 1.00 34.72 254 ASP A O 1
ATOM 2109 N N . GLY A 1 255 ? 7.203 -3.672 -24.153 1.00 32.72 255 GLY A N 1
ATOM 2110 C CA . GLY A 1 255 ? 5.833 -3.927 -23.689 1.00 32.72 255 GLY A CA 1
ATOM 2111 C C . GLY A 1 255 ? 4.910 -4.436 -24.804 1.00 32.72 255 GLY A C 1
ATOM 2112 O O . GLY A 1 255 ? 3.767 -3.995 -24.914 1.00 32.72 255 GLY A O 1
ATOM 2113 N N . SER A 1 256 ? 5.430 -5.320 -25.656 1.00 33.91 256 SER A N 1
ATOM 2114 C CA . SER A 1 256 ? 4.770 -6.027 -26.750 1.00 33.91 256 SER A CA 1
ATOM 2115 C C . SER A 1 256 ? 3.899 -7.160 -26.203 1.00 33.91 256 SER A C 1
ATOM 2117 O O . SER A 1 256 ? 4.160 -8.349 -26.377 1.00 33.91 256 SER A O 1
ATOM 2119 N N . ALA A 1 257 ? 2.826 -6.770 -25.525 1.00 36.78 257 ALA A N 1
ATOM 2120 C CA . ALA A 1 257 ? 1.674 -7.627 -25.299 1.00 36.78 257 ALA A CA 1
ATOM 2121 C C . ALA A 1 257 ? 0.426 -6.937 -25.863 1.00 36.78 257 ALA A C 1
ATOM 2123 O O . ALA A 1 257 ? 0.316 -5.711 -25.807 1.00 36.78 257 ALA A O 1
ATOM 2124 N N . ILE A 1 258 ? -0.532 -7.750 -26.322 1.00 35.16 258 ILE A N 1
ATOM 2125 C CA . ILE A 1 258 ? -1.848 -7.350 -26.853 1.00 35.16 258 ILE A CA 1
ATOM 2126 C C . ILE A 1 258 ? -1.830 -6.879 -28.326 1.00 35.16 258 ILE A C 1
ATOM 2128 O O . ILE A 1 258 ? -2.191 -5.752 -28.643 1.00 35.16 258 ILE A O 1
ATOM 2132 N N . GLU A 1 259 ? -1.537 -7.807 -29.239 1.00 29.59 259 GLU A N 1
ATOM 2133 C CA . GLU A 1 259 ? -2.578 -8.263 -30.179 1.00 29.59 259 GLU A CA 1
ATOM 2134 C C . GLU A 1 259 ? -2.716 -9.786 -30.007 1.00 29.59 259 GLU A C 1
ATOM 2136 O O . GLU A 1 259 ? -1.746 -10.466 -29.681 1.00 29.59 259 GLU A O 1
ATOM 2141 N N . GLY A 1 260 ? -3.952 -10.286 -30.029 1.00 32.03 260 GLY A N 1
ATOM 2142 C CA . GLY A 1 260 ? -4.362 -11.459 -29.252 1.00 32.03 260 GLY A CA 1
ATOM 2143 C C . GLY A 1 260 ? -3.770 -12.823 -29.629 1.00 32.03 260 GLY A C 1
ATOM 2144 O O . GLY A 1 260 ? -3.607 -13.131 -30.798 1.00 32.03 260 GLY A O 1
ATOM 2145 N N . THR A 1 261 ? -3.619 -13.671 -28.605 1.00 30.62 261 THR A N 1
ATOM 2146 C CA . THR A 1 261 ? -4.267 -14.998 -28.507 1.00 30.62 261 THR A CA 1
ATOM 2147 C C . THR A 1 261 ? -4.254 -15.444 -27.041 1.00 30.62 261 THR A C 1
ATOM 2149 O O . THR A 1 261 ? -3.199 -15.784 -26.507 1.00 30.62 261 THR A O 1
ATOM 2152 N N . GLY A 1 262 ? -5.418 -15.459 -26.387 1.00 26.42 262 GLY A N 1
ATOM 2153 C CA . GLY A 1 262 ? -5.634 -16.373 -25.260 1.00 26.42 262 GLY A CA 1
ATOM 2154 C C . GLY A 1 262 ? -5.831 -17.804 -25.788 1.00 26.42 262 GLY A C 1
ATOM 2155 O O . GLY A 1 262 ? -6.063 -17.966 -26.989 1.00 26.42 262 GLY A O 1
ATOM 2156 N N . PRO A 1 263 ? -5.744 -18.841 -24.940 1.00 30.69 263 PRO A N 1
ATOM 2157 C CA . PRO A 1 263 ? -5.953 -20.223 -25.361 1.00 30.69 263 PRO A CA 1
ATOM 2158 C C . PRO A 1 263 ? -7.449 -20.524 -25.566 1.00 30.69 263 PRO A C 1
ATOM 2160 O O . PRO A 1 263 ? -8.069 -21.162 -24.727 1.00 30.69 263 PRO A O 1
ATOM 2163 N N . ASP A 1 264 ? -8.008 -20.053 -26.683 1.00 37.38 264 ASP A N 1
ATOM 2164 C CA . ASP A 1 264 ? -9.328 -20.440 -27.203 1.00 37.38 264 ASP A CA 1
ATOM 2165 C C . ASP A 1 264 ? -9.363 -20.235 -28.732 1.00 37.38 264 ASP A C 1
ATOM 2167 O O . ASP A 1 264 ? -9.869 -19.230 -29.233 1.00 37.38 264 ASP A O 1
ATOM 2171 N N . SER A 1 265 ? -8.787 -21.180 -29.491 1.00 32.19 265 SER A N 1
ATOM 2172 C CA . SER A 1 265 ? -9.032 -21.318 -30.941 1.00 32.19 265 SER A CA 1
ATOM 2173 C C . SER A 1 265 ? -8.509 -22.636 -31.546 1.00 32.19 265 SER A C 1
ATOM 2175 O O . SER A 1 265 ? -7.735 -22.598 -32.505 1.00 32.19 265 SER A O 1
ATOM 2177 N N . SER A 1 266 ? -8.942 -23.787 -31.012 1.00 32.50 266 SER A N 1
ATOM 2178 C CA . SER A 1 266 ? -9.173 -25.045 -31.767 1.00 32.50 266 SER A CA 1
ATOM 2179 C C . SER A 1 266 ? -9.757 -26.131 -30.867 1.00 32.50 266 SER A C 1
ATOM 2181 O O . SER A 1 266 ? -9.071 -26.441 -29.868 1.00 32.50 266 SER A O 1
#

Sequence (266 aa):
MTKTAPLSTKIDLRYNTRKIYLETLANKSDPDYIYRKSNDEEVAKAWERLSSPAVFPISRSDVIRSGKDPRYAVQAPEHFGWPPDSFIGSLQSIHNLHCLDTLRQNLVTNYHYYWGFRFGFSPNIVWEYHLYHCLDMLRQQLMCNADLSVFTYNWRASQSGIFADFTTSEKCVNFDDLLEFNDEWKERMKHKFTRWSSVPRPDPNPFELPPPPDAPLITEKTKWAWINDSSGGWVPVEPIRGFEDREYCLGNIDGSAIEGTGPDSS

Solvent-accessible surface area (backbone atoms only — not comparable to full-atom values): 16915 Å² total; per-residue (Å²): 130,88,81,58,41,55,45,75,82,74,54,95,81,82,86,77,94,71,89,83,89,75,63,62,63,71,31,89,89,42,93,66,32,64,68,51,54,76,93,45,76,67,40,51,53,58,49,46,76,58,21,69,73,62,77,44,81,32,48,60,68,38,38,46,52,31,70,45,63,67,90,54,43,38,64,54,60,74,91,72,73,60,68,86,78,23,24,45,28,32,52,41,35,28,46,54,38,31,52,51,50,54,47,64,79,46,63,63,79,60,35,58,81,81,38,22,89,85,52,46,96,52,80,49,73,69,55,46,38,49,52,27,36,54,50,40,51,50,51,55,48,46,63,73,64,50,46,54,40,52,33,38,27,26,79,48,100,91,51,96,56,80,38,80,44,75,81,62,82,76,90,74,76,71,60,64,66,56,48,54,58,51,48,55,48,49,68,77,36,78,55,47,64,66,54,58,75,61,59,77,78,66,84,86,60,94,84,72,80,76,79,63,71,83,47,80,76,55,21,54,88,50,69,48,74,91,53,96,55,101,79,70,64,87,79,89,90,78,81,56,90,94,41,80,93,50,62,55,22,66,63,84,84,67,85,85,71,85,80,87,80,73,103,79,89,132

Secondary structure (DSSP, 8-state):
-----TTTTTS------------SSPPTTSTTGGGGS-S-HHHHHHHHHHH-PPEEEEEHHHHHHTT--TTTBPBPPGGG-PPTTEEEEEEHHHHHHHHHHHHHHTTTTTHHHHHHHHHTTS--HHHHHHHHHHHHHHHHHHHHT----EEEEE--TT-SS-EEE---------HHHHHHHHHHHHHHTTTHHHHHHT-PPPSS-S-PPPPPTT-----TTS------STT------SPPTT-TTS------------S---S---

Mean predicted aligned error: 11.85 Å

pLDDT: mean 75.84, std 21.9, range [26.42, 98.25]

InterPro domains:
  IPR021765 Mycotoxin biosynthesis protein UstYa-like [PF11807] (14-184)
  IPR021765 Mycotoxin biosynthesis protein UstYa-like [PTHR33365] (3-188)

Organism: NCBI:txid357750

Radius of gyration: 24.95 Å; Cα contacts (8 Å, |Δi|>4): 257; chains: 1; bounding box: 58×43×71 Å